Protein AF-0000000069145810 (afdb_homodimer)

Sequence (288 aa):
MESNQKAGDDLAGTQKEVALRALIQRTGYQLLQENGQRRFGGPPPGWEGPPPERGSEIFVGKLPRDLFEDELVPLCEKFGKVYEVRMMMDFNGNNRGYAFVTFHTKQEAKTAMKQLNNYEIRFVVVMTSPPRPMHLTFTHLTLHMESNQKAGDDLAGTQKEVALRALIQRTGYQLLQENGQRRFGGPPPGWEGPPPERGSEIFVGKLPRDLFEDELVPLCEKFGKVYEVRMMMDFNGNNRGYAFVTFHTKQEAKTAMKQLNNYEIRFVVVMTSPPRPMHLTFTHLTLH

Secondary structure (DSSP, 8-state):
--HHHHHHHHHHHHHHHHHHHHHHHHH---EEEE--EEEEESS-TT--SPPPPTT-EEEEES--TT--HHHHHHHHHTTS-EEEEEEEE-TTS-EEEEEEEEESSHHHHHHHHHHHTT-EETTEE-EEEPPPGGG-SEE-----/--HHHHHHHHHHHHHHHHHHHHHHHHH---EEEE--EEEEESS-TT--SPPPPTT-EEEEES--TT--HHHHHHHHHTTS-EEEEEEEE-TTS-EEEEEEEEESSHHHHHHHHHHHTT-EETTEE-EEEPPPGGG-S-B-----

InterPro domains:
  IPR000504 RNA recognition motif domain [PF00076] (58-121)
  IPR000504 RNA recognition motif domain [PS50102] (56-131)
  IPR000504 RNA recognition motif domain [SM00360] (57-127)
  IPR012677 Nucleotide-binding alpha-beta plait domain superfamily [G3DSA:3.30.70.330] (19-138)
  IPR035979 RNA-binding domain superfamily [SSF54928] (28-122)

Structure (mmCIF, N/CA/C/O backbone):
data_AF-0000000069145810-model_v1
#
loop_
_entity.id
_entity.type
_entity.pdbx_description
1 polymer 'RRM domain-containing protein'
#
loop_
_atom_site.group_PDB
_atom_site.id
_atom_site.type_symbol
_atom_site.label_atom_id
_atom_site.label_alt_id
_atom_site.label_comp_id
_atom_site.label_asym_id
_atom_site.label_entity_id
_atom_site.label_seq_id
_atom_site.pdbx_PDB_ins_code
_atom_site.Cartn_x
_atom_site.Cartn_y
_atom_site.Cartn_z
_atom_site.occupancy
_atom_site.B_iso_or_equiv
_atom_site.auth_seq_id
_atom_site.auth_comp_id
_atom_site.auth_asym_id
_atom_site.auth_atom_id
_atom_site.pdbx_PDB_model_num
ATOM 1 N N . MET A 1 1 ? 28.188 6.414 -26.5 1 32.31 1 MET A N 1
ATOM 2 C CA . MET A 1 1 ? 27.797 5.008 -26.531 1 32.31 1 MET A CA 1
ATOM 3 C C . MET A 1 1 ? 26.75 4.719 -25.453 1 32.31 1 MET A C 1
ATOM 5 O O . MET A 1 1 ? 26.5 3.561 -25.125 1 32.31 1 MET A O 1
ATOM 9 N N . GLU A 1 2 ? 26.375 5.738 -24.625 1 42.56 2 GLU A N 1
ATOM 10 C CA . GLU A 1 2 ? 25.469 5.668 -23.469 1 42.56 2 GLU A CA 1
ATOM 11 C C . GLU A 1 2 ? 24.031 5.523 -23.922 1 42.56 2 GLU A C 1
ATOM 13 O O . GLU A 1 2 ? 23.109 5.445 -23.094 1 42.56 2 GLU A O 1
ATOM 18 N N . SER A 1 3 ? 23.719 5.75 -25.125 1 45.66 3 SER A N 1
ATOM 19 C CA . SER A 1 3 ? 22.344 5.863 -25.625 1 45.66 3 SER A CA 1
ATOM 20 C C . SER A 1 3 ? 21.656 4.504 -25.672 1 45.66 3 SER A C 1
ATOM 22 O O . SER A 1 3 ? 20.438 4.422 -25.797 1 45.66 3 SER A O 1
ATOM 24 N N . ASN A 1 4 ? 22.469 3.447 -25.75 1 43.88 4 ASN A N 1
ATOM 25 C CA . ASN A 1 4 ? 21.859 2.156 -26.047 1 43.88 4 ASN A CA 1
ATOM 26 C C . ASN A 1 4 ? 21.172 1.561 -24.828 1 43.88 4 ASN A C 1
ATOM 28 O O . ASN A 1 4 ? 20.453 0.568 -24.938 1 43.88 4 ASN A O 1
ATOM 32 N N . GLN A 1 5 ? 21.609 1.917 -23.656 1 40.91 5 GLN A N 1
ATOM 33 C CA . GLN A 1 5 ? 21.047 1.239 -22.5 1 40.91 5 GLN A CA 1
ATOM 34 C C . GLN A 1 5 ? 19.609 1.693 -22.234 1 40.91 5 GLN A C 1
ATOM 36 O O . GLN A 1 5 ? 18.781 0.908 -21.766 1 40.91 5 GLN A O 1
ATOM 41 N N . LYS A 1 6 ? 19.328 2.859 -22.469 1 49.59 6 LYS A N 1
ATOM 42 C CA . LYS A 1 6 ? 17.984 3.377 -22.219 1 49.59 6 LYS A CA 1
ATOM 43 C C . LYS A 1 6 ? 16.953 2.736 -23.141 1 49.59 6 LYS A C 1
ATOM 45 O O . LYS A 1 6 ? 15.805 2.549 -22.75 1 49.59 6 LYS A O 1
ATOM 50 N N . ALA A 1 7 ? 17.438 2.492 -24.266 1 52.12 7 ALA A N 1
ATOM 51 C CA . ALA A 1 7 ? 16.531 1.957 -25.297 1 52.12 7 ALA A CA 1
ATOM 52 C C . ALA A 1 7 ? 16.125 0.529 -24.953 1 52.12 7 ALA A C 1
ATOM 54 O O . ALA A 1 7 ? 14.969 0.145 -25.188 1 52.12 7 ALA A O 1
ATOM 55 N N . GLY A 1 8 ? 16.969 -0.332 -24.391 1 43.72 8 GLY A N 1
ATOM 56 C CA . GLY A 1 8 ? 16.688 -1.699 -23.984 1 43.72 8 GLY A CA 1
ATOM 57 C C . GLY A 1 8 ? 15.703 -1.786 -22.828 1 43.72 8 GLY A C 1
ATOM 58 O O . GLY A 1 8 ? 14.82 -2.643 -22.828 1 43.72 8 GLY A O 1
ATOM 59 N N . ASP A 1 9 ? 15.766 -0.888 -21.891 1 53.62 9 ASP A N 1
ATOM 60 C CA . ASP A 1 9 ? 14.891 -0.86 -20.719 1 53.62 9 ASP A CA 1
ATOM 61 C C . ASP A 1 9 ? 13.469 -0.469 -21.109 1 53.62 9 ASP A C 1
ATOM 63 O O . ASP A 1 9 ? 12.5 -1.041 -20.609 1 53.62 9 ASP A O 1
ATOM 67 N N . ASP A 1 10 ? 13.367 0.38 -22.094 1 59.38 10 ASP A N 1
ATOM 68 C CA . ASP A 1 10 ? 12.055 0.796 -22.594 1 59.38 10 ASP A CA 1
ATOM 69 C C . ASP A 1 10 ? 11.352 -0.353 -23.312 1 59.38 10 ASP A C 1
ATOM 71 O O . ASP A 1 10 ? 10.141 -0.548 -23.141 1 59.38 10 ASP A O 1
ATOM 75 N N . LEU A 1 11 ? 12.141 -1.156 -23.984 1 54.81 11 LEU A N 1
ATOM 76 C CA . LEU A 1 11 ? 11.555 -2.285 -24.703 1 54.81 11 LEU A CA 1
ATOM 77 C C . LEU A 1 11 ? 11.102 -3.369 -23.734 1 54.81 11 LEU A C 1
ATOM 79 O O . LEU A 1 11 ? 10.031 -3.959 -23.922 1 54.81 11 LEU A O 1
ATOM 83 N N . ALA A 1 12 ? 11.938 -3.664 -22.828 1 61.12 12 ALA A N 1
ATOM 84 C CA . ALA A 1 12 ? 11.586 -4.668 -21.828 1 61.12 12 ALA A CA 1
ATOM 85 C C . ALA A 1 12 ? 10.352 -4.25 -21.047 1 61.12 12 ALA A C 1
ATOM 87 O O . ALA A 1 12 ? 9.477 -5.074 -20.781 1 61.12 12 ALA A O 1
ATOM 88 N N . GLY A 1 13 ? 10.312 -2.969 -20.812 1 63.56 13 GLY A N 1
ATOM 89 C CA . GLY A 1 13 ? 9.125 -2.441 -20.156 1 63.56 13 GLY A CA 1
ATOM 90 C C . GLY A 1 13 ? 7.863 -2.637 -20.969 1 63.56 13 GLY A C 1
ATOM 91 O O . GLY A 1 13 ? 6.836 -3.062 -20.438 1 63.56 13 GLY A O 1
ATOM 92 N N . THR A 1 14 ? 8.094 -2.484 -22.172 1 73.94 14 THR A N 1
ATOM 93 C CA . THR A 1 14 ? 6.965 -2.629 -23.078 1 73.94 14 THR A CA 1
ATOM 94 C C . THR A 1 14 ? 6.543 -4.09 -23.188 1 73.94 14 THR A C 1
ATOM 96 O O . THR A 1 14 ? 5.348 -4.398 -23.172 1 73.94 14 THR A O 1
ATOM 99 N N . GLN A 1 15 ? 7.52 -5.02 -23.219 1 80.94 15 GLN A N 1
ATOM 100 C CA . GLN A 1 15 ? 7.18 -6.434 -23.344 1 80.94 15 GLN A CA 1
ATOM 101 C C . GLN A 1 15 ? 6.492 -6.945 -22.078 1 80.94 15 GLN A C 1
ATOM 103 O O . GLN A 1 15 ? 5.539 -7.723 -22.156 1 80.94 15 GLN A O 1
ATOM 108 N N . LYS A 1 16 ? 7.016 -6.488 -21.031 1 82.06 16 LYS A N 1
ATOM 109 C CA . LYS A 1 16 ? 6.406 -6.883 -19.766 1 82.06 16 LYS A CA 1
ATOM 110 C C . LYS A 1 16 ? 4.977 -6.359 -19.656 1 82.06 16 LYS A C 1
ATOM 112 O O . LYS A 1 16 ? 4.082 -7.074 -19.203 1 82.06 16 LYS A O 1
ATOM 117 N N . GLU A 1 17 ? 4.797 -5.238 -20.125 1 86.38 17 GLU A N 1
ATOM 118 C CA . GLU A 1 17 ? 3.457 -4.656 -20.109 1 86.38 17 GLU A CA 1
ATOM 119 C C . GLU A 1 17 ? 2.506 -5.434 -21.016 1 86.38 17 GLU A C 1
ATOM 121 O O . GLU A 1 17 ? 1.351 -5.672 -20.656 1 86.38 17 GLU A O 1
ATOM 126 N N . VAL A 1 18 ? 2.994 -5.812 -22.125 1 89.56 18 VAL A N 1
ATOM 127 C CA . VAL A 1 18 ? 2.191 -6.586 -23.062 1 89.56 18 VAL A CA 1
ATOM 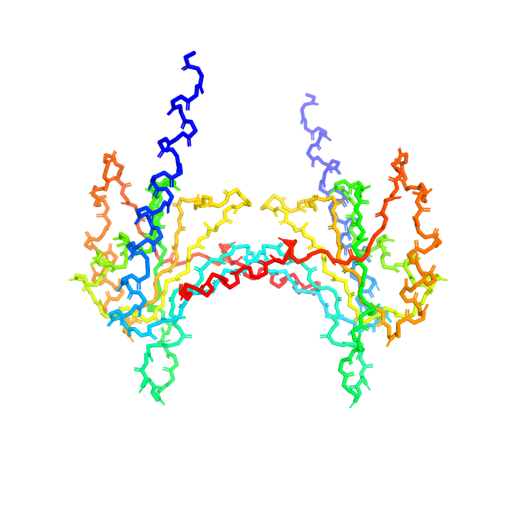128 C C . VAL A 1 18 ? 1.808 -7.926 -22.438 1 89.56 18 VAL A C 1
ATOM 130 O O . VAL A 1 18 ? 0.649 -8.344 -22.516 1 89.56 18 VAL A O 1
ATOM 133 N N . ALA A 1 19 ? 2.768 -8.516 -21.812 1 93.12 19 ALA A N 1
ATOM 134 C CA . ALA A 1 19 ? 2.52 -9.82 -21.203 1 93.12 19 ALA A CA 1
ATOM 135 C C . ALA A 1 19 ? 1.508 -9.703 -20.062 1 93.12 19 ALA A C 1
ATOM 137 O O . ALA A 1 19 ? 0.643 -10.57 -19.906 1 93.12 19 ALA A O 1
ATOM 138 N N . LEU A 1 20 ? 1.588 -8.719 -19.344 1 92.31 20 LEU A N 1
ATOM 139 C CA . LEU A 1 20 ? 0.654 -8.492 -18.25 1 92.31 20 LEU A CA 1
ATOM 140 C C . LEU A 1 20 ? -0.748 -8.203 -18.781 1 92.31 20 LEU A C 1
ATOM 142 O O . LEU A 1 20 ? -1.733 -8.711 -18.234 1 92.31 20 LEU A O 1
ATOM 146 N N . ARG A 1 21 ? -0.816 -7.469 -19.766 1 92.25 21 ARG A N 1
ATOM 147 C CA . ARG A 1 21 ? -2.107 -7.172 -20.375 1 92.25 21 ARG A CA 1
ATOM 148 C C . ARG A 1 21 ? -2.764 -8.438 -20.922 1 92.25 21 ARG A C 1
ATOM 150 O O . ARG A 1 21 ? -3.975 -8.625 -20.781 1 92.25 21 ARG A O 1
ATOM 157 N N . ALA A 1 22 ? -1.938 -9.219 -21.547 1 95.12 22 ALA A N 1
ATOM 158 C CA . ALA A 1 22 ? -2.445 -10.492 -22.047 1 95.12 22 ALA A CA 1
ATOM 159 C C . ALA A 1 22 ? -2.98 -11.367 -20.922 1 95.12 22 ALA A C 1
ATOM 161 O O . ALA A 1 22 ? -4.012 -12.023 -21.062 1 95.12 22 ALA A O 1
ATOM 162 N N . LEU A 1 23 ? -2.309 -11.352 -19.844 1 95.62 23 LEU A N 1
ATOM 163 C CA . LEU A 1 23 ? -2.732 -12.109 -18.672 1 95.62 23 LEU A CA 1
ATOM 164 C C . LEU A 1 23 ? -4.074 -11.602 -18.156 1 95.62 23 LEU A C 1
ATOM 166 O O . LEU A 1 23 ? -4.98 -12.398 -17.891 1 95.62 23 LEU A O 1
ATOM 170 N N . ILE A 1 24 ? -4.25 -10.344 -18.062 1 95.44 24 ILE A N 1
ATOM 171 C CA . ILE A 1 24 ? -5.477 -9.711 -17.594 1 95.44 24 ILE A CA 1
ATOM 172 C C . ILE A 1 24 ? -6.629 -10.062 -18.531 1 95.44 24 ILE A C 1
ATOM 174 O O . ILE A 1 24 ? -7.719 -10.43 -18.078 1 95.44 24 ILE A O 1
ATOM 178 N N . GLN A 1 25 ? -6.344 -9.984 -19.75 1 94.81 25 GLN A N 1
ATOM 179 C CA . GLN A 1 25 ? -7.367 -10.258 -20.75 1 94.81 25 GLN A CA 1
ATOM 180 C C . GLN A 1 25 ? -7.816 -11.719 -20.688 1 94.81 25 GLN A C 1
ATOM 182 O O . GLN A 1 25 ? -9.016 -12 -20.703 1 94.81 25 GLN A O 1
ATOM 187 N N . ARG A 1 26 ? -6.906 -12.531 -20.562 1 96.69 26 ARG A N 1
ATOM 188 C CA . ARG A 1 26 ? -7.219 -13.953 -20.594 1 96.69 26 ARG A CA 1
ATOM 189 C C . ARG A 1 26 ? -8 -14.375 -19.359 1 96.69 26 ARG A C 1
ATOM 191 O O . ARG A 1 26 ? -8.867 -15.25 -19.438 1 96.69 26 ARG A O 1
ATOM 198 N N . THR A 1 27 ? -7.715 -13.797 -18.281 1 96.5 27 THR A N 1
ATOM 199 C CA . THR A 1 27 ? -8.281 -14.273 -17.031 1 96.5 27 THR A CA 1
ATOM 200 C C . THR A 1 27 ? -9.516 -13.469 -16.656 1 96.5 27 THR A C 1
ATOM 202 O O . THR A 1 27 ? -10.375 -13.953 -15.906 1 96.5 27 THR A O 1
ATOM 205 N N . GLY A 1 28 ? -9.547 -12.18 -17.078 1 95.56 28 GLY A N 1
ATOM 206 C CA . GLY A 1 28 ? -10.594 -11.273 -16.641 1 95.56 28 GLY A CA 1
ATOM 207 C C . GLY A 1 28 ? -10.328 -10.672 -15.273 1 95.56 28 GLY A C 1
ATOM 208 O O . GLY A 1 28 ? -11.172 -9.945 -14.734 1 95.56 28 GLY A O 1
ATOM 209 N N . TYR A 1 29 ? -9.211 -11.047 -14.719 1 95.5 29 TYR A N 1
ATOM 210 C CA . TYR A 1 29 ? -8.828 -10.484 -13.43 1 95.5 29 TYR A CA 1
ATOM 211 C C . TYR A 1 29 ? -8.414 -9.023 -13.578 1 95.5 29 TYR A C 1
ATOM 213 O O . TYR A 1 29 ? -8.07 -8.578 -14.672 1 95.5 29 TYR A O 1
ATOM 221 N N . GLN A 1 30 ? -8.461 -8.359 -12.422 1 92.19 30 GLN A N 1
ATOM 222 C CA . GLN A 1 30 ? -7.961 -6.992 -12.367 1 92.19 30 GLN A CA 1
ATOM 223 C C . GLN A 1 30 ? -6.602 -6.926 -11.68 1 92.19 30 GLN A C 1
ATOM 225 O O . GLN A 1 30 ? -6.254 -7.809 -10.898 1 92.19 30 GLN A O 1
ATOM 230 N N . LEU A 1 31 ? -5.863 -5.938 -12.109 1 92.19 31 LEU A N 1
ATOM 231 C CA . LEU A 1 31 ? -4.574 -5.637 -11.5 1 92.19 31 LEU A CA 1
ATOM 232 C C . LEU A 1 31 ? -4.586 -4.262 -10.852 1 92.19 31 LEU A C 1
ATOM 234 O O . LEU A 1 31 ? -4.84 -3.254 -11.516 1 92.19 31 LEU A O 1
ATOM 238 N N 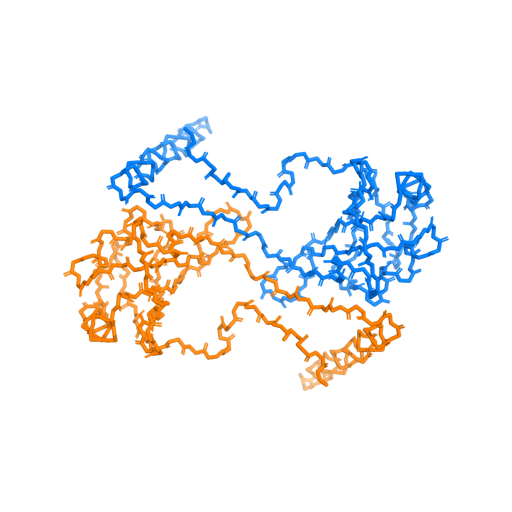. LEU A 1 32 ? -4.367 -4.309 -9.508 1 87.44 32 LEU A N 1
ATOM 239 C CA . LEU A 1 32 ? -4.383 -3.061 -8.75 1 87.44 32 LEU A CA 1
ATOM 240 C C . LEU A 1 32 ? -3.113 -2.912 -7.922 1 87.44 32 LEU A C 1
ATOM 242 O O . LEU A 1 32 ? -2.752 -3.816 -7.164 1 87.44 32 LEU A O 1
ATOM 246 N N . GLN A 1 33 ? -2.404 -1.8 -8.078 1 86.75 33 GLN A N 1
ATOM 247 C CA . GLN A 1 33 ? -1.21 -1.535 -7.281 1 86.75 33 GLN A CA 1
ATOM 248 C C . GLN A 1 33 ? -1.49 -0.501 -6.195 1 86.75 33 GLN A C 1
ATOM 250 O O . GLN A 1 33 ? -2.051 0.561 -6.473 1 86.75 33 GLN A O 1
ATOM 255 N N . GLU A 1 34 ? -1.191 -0.897 -4.988 1 81.56 34 GLU A N 1
ATOM 256 C CA . GLU A 1 34 ? -1.282 0.018 -3.852 1 81.56 34 GLU A CA 1
ATOM 257 C C . GLU A 1 34 ? 0.103 0.399 -3.338 1 81.56 34 GLU A C 1
ATOM 259 O O . GLU A 1 34 ? 0.956 -0.468 -3.135 1 81.56 34 GLU A O 1
ATOM 264 N N . ASN A 1 35 ? 0.265 1.711 -3.217 1 80.69 35 ASN A N 1
ATOM 265 C CA . ASN A 1 35 ? 1.511 2.186 -2.623 1 80.69 35 ASN A CA 1
ATOM 266 C C . ASN A 1 35 ? 1.48 2.092 -1.102 1 80.69 35 ASN A C 1
ATOM 268 O O . ASN A 1 35 ? 0.414 2.189 -0.49 1 80.69 35 ASN A O 1
ATOM 272 N N . GLY A 1 36 ? 2.664 1.759 -0.567 1 81.69 36 GLY A N 1
ATOM 273 C CA . GLY A 1 36 ? 2.727 1.771 0.886 1 81.69 36 GLY A CA 1
ATOM 274 C C . GLY A 1 36 ? 2.389 3.123 1.485 1 81.69 36 GLY A C 1
ATOM 275 O O . GLY A 1 36 ? 2.928 4.148 1.064 1 81.69 36 GLY A O 1
ATOM 276 N N . GLN A 1 37 ? 1.464 3.154 2.289 1 88.62 37 GLN A N 1
ATOM 277 C CA . GLN A 1 37 ? 1.036 4.375 2.963 1 88.62 37 GLN A CA 1
ATOM 278 C C . GLN A 1 37 ? 0.386 4.062 4.309 1 88.62 37 GLN A C 1
ATOM 280 O O . GLN A 1 37 ? -0.036 2.932 4.551 1 88.62 37 GLN A O 1
ATOM 285 N N . ARG A 1 38 ? 0.478 5.062 5.121 1 91.19 38 ARG A N 1
ATOM 286 C CA . ARG A 1 38 ? -0.25 5.031 6.387 1 91.19 38 ARG A CA 1
ATOM 287 C C . ARG A 1 38 ? -1.305 6.133 6.441 1 91.19 38 ARG A C 1
ATOM 289 O O . ARG A 1 38 ? -0.987 7.312 6.273 1 91.19 38 ARG A O 1
ATOM 296 N N . ARG A 1 39 ? -2.521 5.621 6.684 1 92.06 39 ARG A N 1
ATOM 297 C CA . ARG A 1 39 ? -3.658 6.535 6.66 1 92.06 39 ARG A CA 1
ATOM 298 C C . ARG A 1 39 ? -4.121 6.867 8.078 1 92.06 39 ARG A C 1
ATOM 300 O O . ARG A 1 39 ? -4.438 5.965 8.859 1 92.06 39 ARG A O 1
ATOM 307 N N . PHE A 1 40 ? -4.078 8.125 8.336 1 94.69 40 PHE A N 1
ATOM 308 C CA . PHE A 1 40 ? -4.676 8.664 9.547 1 94.69 40 PHE A CA 1
ATOM 309 C C . PHE A 1 40 ? -6.02 9.312 9.242 1 94.69 40 PHE A C 1
ATOM 311 O O . PHE A 1 40 ? -6.09 10.289 8.492 1 94.69 40 PHE A O 1
ATOM 318 N N . GLY A 1 41 ? -7.008 8.633 9.828 1 94.38 41 GLY A N 1
ATOM 319 C CA . GLY A 1 41 ? -8.328 9.195 9.594 1 94.38 41 GLY A CA 1
ATOM 320 C C . GLY A 1 41 ? -8.922 8.797 8.258 1 94.38 41 GLY A C 1
ATOM 321 O O . GLY A 1 41 ? -8.688 7.688 7.77 1 94.38 41 GLY A O 1
ATOM 322 N N . GLY A 1 42 ? -9.961 9.734 7.688 1 93.38 42 GLY A N 1
ATOM 323 C CA . GLY A 1 42 ? -10.664 9.477 6.438 1 93.38 42 GLY A CA 1
ATOM 324 C C . GLY A 1 42 ? -11.82 8.508 6.59 1 93.38 42 GLY A C 1
ATOM 325 O O . GLY A 1 42 ? -11.812 7.434 5.988 1 93.38 42 GLY A O 1
ATOM 326 N N . PRO A 1 43 ? -12.961 8.938 7.352 1 94.38 43 PRO A N 1
ATOM 327 C CA . PRO A 1 43 ? -13.43 10.25 7.82 1 94.38 43 PRO A CA 1
ATOM 328 C C . PRO A 1 43 ? -13.258 10.43 9.328 1 94.38 43 PRO A C 1
ATOM 330 O O . PRO A 1 43 ? -12.922 9.477 10.031 1 94.38 43 PRO A O 1
ATOM 333 N N . PRO A 1 44 ? -13.383 11.789 9.812 1 94.75 44 PRO A N 1
ATOM 334 C CA . PRO A 1 44 ? -13.422 11.969 11.266 1 94.75 44 PRO A CA 1
ATOM 335 C C . PRO A 1 44 ? -14.633 11.289 11.906 1 94.75 44 PRO A C 1
ATOM 337 O O . PRO A 1 44 ? -15.617 10.992 11.227 1 94.75 44 PRO A O 1
ATOM 340 N N . PRO A 1 45 ? -14.453 10.992 13.172 1 94 45 PRO A N 1
ATOM 341 C CA . PRO A 1 45 ? -15.594 10.391 13.852 1 94 45 PRO A CA 1
ATOM 342 C C . PRO A 1 45 ? -16.859 11.234 13.734 1 94 45 PRO A C 1
ATOM 344 O O . PRO A 1 45 ? -16.812 12.461 13.875 1 94 45 PRO A O 1
ATOM 347 N N . GLY A 1 46 ? -18.031 10.562 13.383 1 93.5 46 GLY A N 1
ATOM 348 C CA . GLY A 1 46 ? -19.312 11.242 13.352 1 93.5 46 GLY A CA 1
ATOM 349 C C . GLY A 1 46 ? -19.578 11.945 12.031 1 93.5 46 GLY A C 1
ATOM 350 O O . GLY A 1 46 ? -20.594 12.617 11.883 1 93.5 46 GLY A O 1
ATOM 351 N N . TRP A 1 47 ? -18.703 11.773 11.117 1 96.25 47 TRP A N 1
ATOM 352 C CA . TRP A 1 47 ? -18.891 12.398 9.812 1 96.25 47 TRP A CA 1
ATOM 353 C C . TRP A 1 47 ? -20.031 11.75 9.055 1 96.25 47 TRP A C 1
ATOM 355 O O . TRP A 1 47 ? -20.062 10.531 8.875 1 96.25 47 TRP A O 1
ATOM 365 N N . GLU A 1 48 ? -21.062 12.438 8.578 1 94.19 48 GLU A N 1
ATOM 366 C CA . GLU A 1 48 ? -22.234 11.914 7.875 1 94.19 48 GLU A CA 1
ATOM 367 C C . GLU A 1 48 ? -22.312 12.469 6.457 1 94.19 48 GLU A C 1
ATOM 369 O O . GLU A 1 48 ? -23.156 12.031 5.66 1 94.19 48 GLU A O 1
ATOM 374 N N . GLY A 1 49 ? -21.5 13.188 5.988 1 93.5 49 GLY A N 1
ATOM 375 C CA . GLY A 1 49 ? -21.547 13.805 4.672 1 93.5 49 GLY A CA 1
ATOM 376 C C . GLY A 1 49 ? -20.609 13.164 3.678 1 93.5 49 GLY A C 1
ATOM 377 O O . GLY A 1 49 ? -19.938 12.172 3.994 1 93.5 49 GLY A O 1
ATOM 378 N N . PRO A 1 50 ? -20.688 13.641 2.496 1 96.44 50 PRO A N 1
ATOM 379 C CA . PRO A 1 50 ? -19.75 13.148 1.489 1 96.44 50 PRO A CA 1
ATOM 380 C C . PRO A 1 50 ? -18.297 13.516 1.805 1 96.44 50 PRO A C 1
ATOM 382 O O . PRO A 1 50 ? -18.047 14.391 2.637 1 96.44 50 PRO A O 1
ATOM 385 N N . PRO A 1 51 ? -17.375 12.82 1.184 1 96.25 51 PRO A N 1
ATOM 386 C CA . PRO A 1 51 ? -15.992 13.266 1.323 1 96.25 51 PRO A CA 1
ATOM 387 C C . PRO A 1 51 ? -15.781 14.711 0.882 1 96.25 51 PRO A C 1
ATOM 389 O O . PRO A 1 51 ? -16.609 15.258 0.147 1 96.25 51 PRO A O 1
ATOM 392 N N . PRO A 1 52 ? -14.648 15.219 1.341 1 97.31 52 PRO A N 1
ATOM 393 C CA . PRO A 1 52 ? -14.367 16.609 0.96 1 97.31 52 PRO A CA 1
ATOM 394 C C . PRO A 1 52 ? -14.281 16.797 -0.553 1 97.31 52 PRO A C 1
ATOM 396 O O . PRO A 1 52 ? -13.922 15.859 -1.275 1 97.31 52 PRO A O 1
ATOM 399 N N . GLU A 1 53 ? -14.586 17.922 -1.017 1 96.5 53 GLU A N 1
ATOM 400 C CA . GLU A 1 53 ? -14.625 18.25 -2.439 1 96.5 53 GLU A CA 1
ATOM 401 C C . GLU A 1 53 ? -13.227 18.25 -3.045 1 96.5 53 GLU A C 1
ATOM 403 O O . GLU A 1 53 ? -12.227 18.281 -2.318 1 96.5 53 GLU A O 1
ATOM 408 N N . ARG A 1 54 ? -13.219 18.281 -4.355 1 93.88 54 ARG A N 1
ATOM 409 C CA . ARG A 1 54 ? -11.953 18.375 -5.074 1 93.88 54 ARG A CA 1
ATOM 410 C C . ARG A 1 54 ? -11.203 19.656 -4.68 1 93.88 54 ARG A C 1
ATOM 412 O O . ARG A 1 54 ? -11.812 20.719 -4.551 1 93.88 54 ARG A O 1
ATOM 419 N N . GLY A 1 55 ? -9.906 19.516 -4.484 1 95.75 55 GLY A N 1
ATOM 420 C CA . GLY A 1 55 ? -9.102 20.656 -4.094 1 95.75 55 GLY A CA 1
ATOM 421 C C . GLY A 1 55 ? -8.875 20.75 -2.596 1 95.75 55 GLY A C 1
ATOM 422 O O . GLY A 1 55 ? -8.148 21.625 -2.121 1 95.75 55 GLY A O 1
ATOM 423 N N . SER A 1 56 ? -9.438 19.781 -1.86 1 98.25 56 SER A N 1
ATOM 424 C CA . SER A 1 56 ? -9.305 19.828 -0.408 1 98.25 56 SER A CA 1
ATOM 425 C C . SER A 1 56 ? -8.062 19.078 0.057 1 98.25 56 SER A C 1
ATOM 427 O O . SER A 1 56 ? -7.805 18.984 1.258 1 98.25 56 SER A O 1
ATOM 429 N N . GLU A 1 57 ? -7.344 18.547 -0.855 1 97.44 57 GLU A N 1
ATOM 430 C CA . GLU A 1 57 ? -6.129 17.797 -0.542 1 97.44 57 GLU A CA 1
ATOM 431 C C . GLU A 1 57 ? -4.883 18.562 -0.967 1 97.44 57 GLU A C 1
ATOM 433 O O . GLU A 1 57 ? -4.855 19.172 -2.043 1 97.44 57 GLU A O 1
ATOM 438 N N . ILE A 1 58 ? -3.818 18.422 -0.148 1 97.44 58 ILE A N 1
ATOM 439 C CA . ILE A 1 58 ? -2.547 19.047 -0.498 1 97.44 58 ILE A CA 1
ATOM 440 C C . ILE A 1 58 ? -1.419 18.016 -0.381 1 97.44 58 ILE A C 1
ATOM 442 O O . ILE A 1 58 ? -1.538 17.031 0.356 1 97.44 58 ILE A O 1
ATOM 446 N N . PHE A 1 59 ? -0.427 18.266 -1.124 1 95.62 59 PHE A N 1
ATOM 447 C CA . PHE A 1 59 ? 0.841 17.547 -1.019 1 95.62 59 PHE A CA 1
ATOM 448 C C . PHE A 1 59 ? 1.789 18.266 -0.07 1 95.62 59 PHE A C 1
ATOM 450 O O . PHE A 1 59 ? 1.978 19.484 -0.177 1 95.62 59 PHE A O 1
ATOM 457 N N . VAL A 1 60 ? 2.312 17.578 0.844 1 96.75 60 VAL A N 1
ATOM 458 C CA . VAL A 1 60 ? 3.33 18.078 1.757 1 96.75 60 VAL A CA 1
ATOM 459 C C . VAL A 1 60 ? 4.633 17.312 1.562 1 96.75 60 VAL A C 1
ATOM 461 O O . VAL A 1 60 ? 4.703 16.109 1.843 1 96.75 60 VAL A O 1
ATOM 464 N N . GLY A 1 61 ? 5.629 18.031 1.138 1 95.81 61 GLY A N 1
ATOM 465 C CA . GLY A 1 61 ? 6.902 17.391 0.84 1 95.81 61 GLY A CA 1
ATOM 466 C C . GLY A 1 61 ? 8.047 17.953 1.672 1 95.81 61 GLY A C 1
ATOM 467 O O . GLY A 1 61 ? 7.852 18.844 2.492 1 95.81 61 GLY A O 1
ATOM 468 N N . LYS A 1 62 ? 9.195 17.281 1.515 1 95.94 62 LYS A N 1
ATOM 469 C CA . LYS A 1 62 ? 10.414 17.609 2.244 1 95.94 62 LYS A CA 1
ATOM 470 C C . LYS A 1 62 ? 10.211 17.469 3.75 1 95.94 62 LYS A C 1
ATOM 472 O O . LYS A 1 62 ? 10.625 18.328 4.523 1 95.94 62 LYS A O 1
ATOM 477 N N . LEU A 1 63 ? 9.555 16.5 4.082 1 95.75 63 LEU A N 1
ATOM 478 C CA . LEU A 1 63 ? 9.398 16.172 5.496 1 95.75 63 LEU A CA 1
ATOM 479 C C . LEU A 1 63 ? 10.641 15.469 6.031 1 95.75 63 LEU A C 1
ATOM 481 O O . LEU A 1 63 ? 11.234 14.633 5.344 1 95.75 63 LEU A O 1
ATOM 485 N N . PRO A 1 64 ? 10.984 15.844 7.258 1 95.12 64 PRO A N 1
ATOM 486 C CA . PRO A 1 64 ? 11.969 14.961 7.887 1 95.12 64 PRO A CA 1
ATOM 487 C C . PRO A 1 64 ? 11.539 13.492 7.875 1 95.12 64 PRO A C 1
ATOM 489 O O . PRO A 1 64 ? 10.367 13.188 8.133 1 95.12 64 PRO A O 1
ATOM 492 N N . ARG A 1 65 ? 12.477 12.578 7.688 1 92.75 65 ARG A N 1
ATOM 493 C CA . ARG A 1 65 ? 12.148 11.172 7.453 1 92.75 65 ARG A CA 1
ATOM 494 C C . ARG A 1 65 ? 11.633 10.508 8.719 1 92.75 65 ARG A C 1
ATOM 496 O O . ARG A 1 65 ? 11.008 9.445 8.664 1 92.75 65 ARG A O 1
ATOM 503 N N . ASP A 1 66 ? 11.852 11.148 9.883 1 91.06 66 ASP A N 1
ATOM 504 C CA . ASP A 1 66 ? 11.406 10.562 11.148 1 91.06 66 ASP A CA 1
ATOM 505 C C . ASP A 1 66 ? 10.203 11.312 11.703 1 91.06 66 ASP A C 1
ATOM 507 O O . ASP A 1 66 ? 9.867 11.164 12.883 1 91.06 66 ASP A O 1
ATOM 511 N N . LEU A 1 67 ? 9.641 12.148 10.875 1 94 67 LEU A N 1
ATOM 512 C CA . LEU A 1 67 ? 8.422 12.852 11.25 1 94 67 LEU A CA 1
ATOM 513 C C . LEU A 1 67 ? 7.188 12.016 10.906 1 94 67 LEU A C 1
ATOM 515 O O . LEU A 1 67 ? 7.102 11.445 9.82 1 94 67 LEU A O 1
ATOM 519 N N . PHE A 1 68 ? 6.23 11.953 11.859 1 95.25 68 PHE A N 1
ATOM 520 C CA . PHE A 1 68 ? 5.031 11.156 11.656 1 95.25 68 PHE A CA 1
ATOM 521 C C . PHE A 1 68 ? 3.779 11.961 11.984 1 95.25 68 PHE A C 1
ATOM 523 O O . PHE A 1 68 ? 3.842 13.18 12.133 1 95.25 68 PHE A O 1
ATOM 530 N N . GLU A 1 69 ? 2.66 11.25 12.016 1 96.44 69 GLU A N 1
ATOM 531 C CA . GLU A 1 69 ? 1.365 11.898 12.188 1 96.44 69 GLU A CA 1
ATOM 532 C C . GLU A 1 69 ? 1.3 12.648 13.516 1 96.44 69 GLU A C 1
ATOM 534 O O . GLU A 1 69 ? 0.664 13.703 13.609 1 96.44 69 GLU A O 1
ATOM 539 N N . ASP A 1 70 ? 1.998 12.117 14.5 1 95.38 70 ASP A N 1
ATOM 540 C CA . ASP A 1 70 ? 1.937 12.75 15.82 1 95.38 70 ASP A CA 1
ATOM 541 C C . ASP A 1 70 ? 2.469 14.18 15.766 1 95.38 70 ASP A C 1
ATOM 543 O O . ASP A 1 70 ? 2.082 15.023 16.578 1 95.38 70 ASP A O 1
ATOM 547 N N . GLU A 1 71 ? 3.307 14.469 14.852 1 96.12 71 GLU A N 1
ATOM 548 C CA . GLU A 1 71 ? 3.852 15.812 14.68 1 96.12 71 GLU A CA 1
ATOM 549 C C . GLU A 1 71 ? 3.143 16.562 13.555 1 96.12 71 GLU A C 1
ATOM 551 O O . GLU A 1 71 ? 2.822 17.734 13.688 1 96.12 71 GLU A O 1
ATOM 556 N N . LEU A 1 72 ? 2.807 15.93 12.5 1 97.25 72 LEU A N 1
ATOM 557 C CA . LEU A 1 72 ? 2.252 16.578 11.312 1 97.25 72 LEU A CA 1
ATOM 558 C C . LEU A 1 72 ? 0.802 16.984 11.547 1 97.25 72 LEU A C 1
ATOM 560 O O . LEU A 1 72 ? 0.392 18.078 11.148 1 97.25 72 LEU A O 1
ATOM 564 N N . VAL A 1 73 ? 0.058 16.125 12.188 1 98.12 73 VAL A N 1
ATOM 565 C CA . VAL A 1 73 ? -1.374 16.375 12.32 1 98.12 73 VAL A CA 1
ATOM 566 C C . VAL A 1 73 ? -1.61 17.625 13.164 1 98.12 73 VAL A C 1
ATOM 568 O O . VAL A 1 73 ? -2.32 18.531 12.742 1 98.12 73 VAL A O 1
ATOM 571 N N . PRO A 1 74 ? -0.98 17.719 14.336 1 97.75 74 PRO A N 1
ATOM 572 C CA . PRO A 1 74 ? -1.174 18.953 15.109 1 97.75 74 PRO A CA 1
ATOM 573 C C . PRO A 1 74 ? -0.751 20.203 14.344 1 97.75 74 PRO A C 1
ATOM 575 O O . PRO A 1 74 ? -1.37 21.266 14.492 1 97.75 74 PRO A O 1
ATOM 578 N N . LEU A 1 75 ? 0.25 20.125 13.609 1 97.25 75 LEU A N 1
ATOM 579 C CA . LEU A 1 75 ? 0.691 21.266 12.805 1 97.25 75 LEU A CA 1
ATOM 580 C C . LEU A 1 75 ? -0.373 21.656 11.789 1 97.25 75 LEU A C 1
ATOM 582 O O . LEU A 1 75 ? -0.715 22.828 11.664 1 97.25 75 LEU A O 1
ATOM 586 N N . CYS A 1 76 ? -0.923 20.703 11.07 1 98.25 76 CYS A N 1
ATOM 587 C CA . CYS A 1 76 ? -1.938 20.953 10.055 1 98.25 76 CYS A CA 1
ATOM 588 C C . CYS A 1 76 ? -3.221 21.484 10.68 1 98.25 76 CYS A C 1
ATOM 590 O O . CYS A 1 76 ? -3.91 22.312 10.086 1 98.25 76 CYS A O 1
ATOM 592 N N . GLU A 1 77 ? -3.475 21.016 11.875 1 98.44 77 GLU A N 1
ATOM 593 C CA . GLU A 1 77 ? -4.699 21.406 12.57 1 98.44 77 GLU A CA 1
ATOM 594 C C . GLU A 1 77 ? -4.703 22.891 12.883 1 98.44 77 GLU A C 1
ATOM 596 O O . GLU A 1 77 ? -5.758 23.469 13.141 1 98.44 77 GLU A O 1
ATOM 601 N N . LYS A 1 78 ? -3.553 23.484 12.898 1 98 78 LYS A N 1
ATOM 602 C CA . LYS A 1 78 ? -3.459 24.922 13.133 1 98 78 LYS A CA 1
ATOM 603 C C . LYS A 1 78 ? -4.059 25.703 11.969 1 98 78 LYS A C 1
ATOM 605 O O . LYS A 1 78 ? -4.422 26.875 12.125 1 98 78 LYS A O 1
ATOM 610 N N . PHE A 1 79 ? -4.238 25.047 10.859 1 97.94 79 PHE A N 1
ATOM 611 C CA . PHE A 1 79 ? -4.574 25.812 9.664 1 97.94 79 PHE A CA 1
ATOM 612 C C . PHE A 1 79 ? -5.918 25.359 9.094 1 97.94 79 PHE A C 1
ATOM 614 O O . PHE A 1 79 ? -6.426 25.953 8.141 1 97.94 79 PHE A O 1
ATOM 621 N N . GLY A 1 80 ? -6.48 24.281 9.633 1 98.06 80 GLY A N 1
ATOM 622 C CA . GLY A 1 80 ? -7.773 23.766 9.211 1 98.06 80 GLY A CA 1
ATOM 623 C C . GLY A 1 80 ? -8.117 22.438 9.844 1 98.06 80 GLY A C 1
ATOM 624 O O . GLY A 1 80 ? -7.281 21.812 10.5 1 98.06 80 GLY A O 1
ATOM 625 N N . LYS A 1 81 ? -9.383 22.047 9.656 1 98.19 81 LYS A N 1
ATOM 626 C CA . LYS A 1 81 ? -9.82 20.75 10.141 1 98.19 81 LYS A CA 1
ATOM 627 C C . LYS A 1 81 ? -9.344 19.625 9.219 1 98.19 81 LYS A C 1
ATOM 629 O O . LYS A 1 81 ? -9.648 19.625 8.023 1 98.19 81 LYS A O 1
ATOM 634 N N . VAL A 1 82 ? -8.695 18.688 9.805 1 98.69 82 VAL A N 1
ATOM 635 C CA . VAL A 1 82 ? -8.094 17.609 9.031 1 98.69 82 VAL A CA 1
ATOM 636 C C . VAL A 1 82 ? -9.109 16.484 8.828 1 98.69 82 VAL A C 1
ATOM 638 O O . VAL A 1 82 ? -9.719 16.016 9.789 1 98.69 82 VAL A O 1
ATOM 641 N N . TYR A 1 83 ? -9.297 16.109 7.625 1 98.44 83 TYR A N 1
ATOM 642 C CA . TYR A 1 83 ? -10.148 14.984 7.27 1 98.44 83 TYR A CA 1
ATOM 643 C C . TYR A 1 83 ? -9.352 13.688 7.246 1 98.44 83 TYR A C 1
ATOM 645 O O . TYR A 1 83 ? -9.812 12.664 7.754 1 98.44 83 TYR A O 1
ATOM 653 N N . GLU A 1 84 ? -8.141 13.742 6.719 1 97.81 84 GLU A N 1
ATOM 654 C CA . GLU A 1 84 ? -7.293 12.57 6.527 1 97.81 84 GLU A CA 1
ATOM 655 C C . GLU A 1 84 ? -5.84 12.977 6.285 1 97.81 84 GLU A C 1
ATOM 657 O O . GLU A 1 84 ? -5.57 14.008 5.668 1 97.81 84 GLU A O 1
ATOM 662 N N . VAL A 1 85 ? -4.926 12.156 6.727 1 97.12 85 VAL A N 1
ATOM 663 C CA . VAL A 1 85 ? -3.518 12.266 6.367 1 97.12 85 VAL A CA 1
ATOM 664 C C . VAL A 1 85 ? -3.023 10.922 5.824 1 97.12 85 VAL A C 1
ATOM 666 O O . VAL A 1 85 ? -3.189 9.883 6.469 1 97.12 85 VAL A O 1
ATOM 669 N N . ARG A 1 86 ? -2.461 10.961 4.676 1 94.5 86 ARG A N 1
ATOM 670 C CA . ARG A 1 86 ? -1.798 9.789 4.113 1 94.5 86 ARG A CA 1
ATOM 671 C C . ARG A 1 86 ? -0.29 10 4.027 1 94.5 86 ARG A C 1
ATOM 673 O O . ARG A 1 86 ? 0.188 10.758 3.18 1 94.5 86 ARG A O 1
ATOM 680 N N . MET A 1 87 ? 0.378 9.328 4.922 1 94.31 87 MET A N 1
ATOM 681 C CA . MET A 1 87 ? 1.837 9.367 4.953 1 94.31 87 MET A CA 1
ATOM 682 C C . MET A 1 87 ? 2.428 8.234 4.113 1 94.31 87 MET A C 1
ATOM 684 O O . MET A 1 87 ? 2.061 7.074 4.285 1 94.31 87 MET A O 1
ATOM 688 N N . MET A 1 88 ? 3.35 8.594 3.234 1 91.69 88 MET A N 1
ATOM 689 C CA . MET A 1 88 ? 3.982 7.562 2.416 1 91.69 88 MET A CA 1
ATOM 690 C C . MET A 1 88 ? 5.137 6.906 3.168 1 91.69 88 MET A C 1
ATOM 692 O O . MET A 1 88 ? 6.039 7.59 3.652 1 91.69 88 MET A O 1
ATOM 696 N N . MET A 1 89 ? 4.965 5.645 3.297 1 89.75 89 MET A N 1
ATOM 697 C CA . MET A 1 89 ? 5.902 4.895 4.129 1 89.75 89 MET A CA 1
ATOM 698 C C . MET A 1 89 ? 6.801 4.012 3.271 1 89.75 89 MET A C 1
ATOM 700 O O . MET A 1 89 ? 6.363 3.477 2.252 1 89.75 89 MET A O 1
ATOM 704 N N . ASP A 1 90 ? 8.094 3.98 3.793 1 82.75 90 ASP A N 1
ATOM 705 C CA . ASP A 1 90 ? 8.93 2.934 3.223 1 82.75 90 ASP A CA 1
ATOM 706 C C . ASP A 1 90 ? 8.781 1.627 3.998 1 82.75 90 ASP A C 1
ATOM 708 O O . ASP A 1 90 ? 7.93 1.516 4.879 1 82.75 90 ASP A O 1
ATOM 712 N N . PHE A 1 91 ? 9.539 0.631 3.662 1 78 91 PHE A N 1
ATOM 713 C CA . PHE A 1 91 ? 9.352 -0.707 4.207 1 78 91 PHE A CA 1
ATOM 714 C C . PHE A 1 91 ? 10.094 -0.862 5.531 1 78 91 PHE A C 1
ATOM 716 O O . PHE A 1 91 ? 9.922 -1.864 6.23 1 78 91 PHE A O 1
ATOM 723 N N . ASN A 1 92 ? 10.883 0.128 5.867 1 76.56 92 ASN A N 1
ATOM 724 C CA . ASN A 1 92 ? 11.625 0.098 7.125 1 76.56 92 ASN A CA 1
ATOM 725 C C . ASN A 1 92 ? 10.875 0.833 8.234 1 76.56 92 ASN A C 1
ATOM 727 O O . ASN A 1 92 ? 11.367 0.924 9.359 1 76.56 92 ASN A O 1
ATOM 731 N N . GLY A 1 93 ? 9.766 1.383 7.883 1 79.56 93 GLY A N 1
ATOM 732 C CA . GLY A 1 93 ? 8.984 2.088 8.883 1 79.56 93 GLY A CA 1
ATOM 733 C C . GLY A 1 93 ? 9.25 3.58 8.914 1 79.56 93 GLY A C 1
ATOM 734 O O . GLY A 1 93 ? 8.766 4.289 9.789 1 79.56 93 GLY A O 1
ATOM 735 N N . ASN A 1 94 ? 10.055 4.039 8.039 1 87.81 94 ASN A N 1
ATOM 736 C CA . ASN A 1 94 ? 10.242 5.477 7.867 1 87.81 94 ASN A CA 1
ATOM 737 C C . ASN A 1 94 ? 9.273 6.043 6.828 1 87.81 94 ASN A C 1
ATOM 739 O O . ASN A 1 94 ? 8.766 5.309 5.98 1 87.81 94 ASN A O 1
ATOM 743 N N . ASN A 1 95 ? 9.055 7.324 7.055 1 89.75 95 ASN A N 1
ATOM 744 C CA . ASN A 1 95 ? 8.289 7.957 5.984 1 89.75 95 ASN A CA 1
ATOM 745 C C . ASN A 1 95 ? 9.172 8.266 4.777 1 89.75 95 ASN A C 1
ATOM 747 O O . ASN A 1 95 ? 10.398 8.273 4.883 1 89.75 95 ASN A O 1
ATOM 751 N N . ARG A 1 96 ? 8.594 8.531 3.611 1 91.88 96 ARG A N 1
ATOM 752 C CA . ARG A 1 96 ? 9.32 8.758 2.365 1 91.88 96 ARG A CA 1
ATOM 753 C C . ARG A 1 96 ? 9.516 10.25 2.111 1 91.88 96 ARG A C 1
ATOM 755 O O . ARG A 1 96 ? 9.836 10.656 0.994 1 91.88 96 ARG A O 1
ATOM 762 N N . GLY A 1 97 ? 9.219 11.133 3.119 1 93.94 97 GLY A N 1
ATOM 763 C CA . GLY A 1 97 ? 9.508 12.547 3.012 1 93.94 97 GLY A CA 1
ATOM 764 C C . GLY A 1 97 ? 8.344 13.367 2.49 1 93.94 97 GLY A C 1
ATOM 765 O O . GLY A 1 97 ? 8.484 14.555 2.209 1 93.94 97 GLY A O 1
ATOM 766 N N . TYR A 1 98 ? 7.203 12.672 2.348 1 94.75 98 TYR A N 1
ATOM 767 C CA . TYR A 1 98 ? 6.051 13.438 1.895 1 94.75 98 TYR A CA 1
ATOM 768 C C . TYR A 1 98 ? 4.75 12.781 2.344 1 94.75 98 TYR A C 1
ATOM 770 O O . TYR A 1 98 ? 4.75 11.641 2.812 1 94.75 98 TYR A O 1
ATOM 778 N N . ALA A 1 99 ? 3.664 13.57 2.277 1 95.56 99 ALA A N 1
ATOM 779 C CA . ALA A 1 99 ? 2.322 13.156 2.684 1 95.56 99 ALA A CA 1
ATOM 780 C C . ALA A 1 99 ? 1.255 13.906 1.888 1 95.56 99 ALA A C 1
ATOM 782 O O . ALA A 1 99 ? 1.555 14.891 1.206 1 95.56 99 ALA A O 1
ATOM 783 N N . PHE A 1 100 ? 0.117 13.359 1.937 1 95.62 100 PHE A N 1
ATOM 784 C CA . PHE A 1 100 ? -1.088 14.023 1.458 1 95.62 100 PHE A CA 1
ATOM 785 C C . PHE A 1 100 ? -2.037 14.32 2.613 1 95.62 100 PHE A C 1
ATOM 787 O O . PHE A 1 100 ? -2.342 13.438 3.416 1 95.62 100 PHE A O 1
ATOM 794 N N . VAL A 1 101 ? -2.475 15.547 2.652 1 97.56 101 VAL A N 1
ATOM 795 C CA . VAL A 1 101 ? -3.379 15.961 3.719 1 97.56 101 VAL A CA 1
ATOM 796 C C . VAL A 1 101 ? -4.684 16.469 3.119 1 97.56 101 VAL A C 1
ATOM 798 O O . VAL A 1 101 ? -4.676 17.375 2.271 1 97.56 101 VAL A O 1
ATOM 801 N N . THR A 1 102 ? -5.742 15.867 3.521 1 98.06 102 THR A N 1
ATOM 802 C CA . THR A 1 102 ? -7.07 16.297 3.102 1 98.06 102 THR A CA 1
ATOM 803 C C . THR A 1 102 ? -7.777 17.047 4.227 1 98.06 102 THR A C 1
ATOM 805 O O . THR A 1 102 ? -7.855 16.562 5.355 1 98.06 102 THR A O 1
ATOM 808 N N . PHE A 1 103 ? -8.25 18.234 3.908 1 98.62 103 PHE A N 1
ATOM 809 C CA . PHE A 1 103 ? -8.984 19.062 4.859 1 98.62 103 PHE A CA 1
ATOM 810 C C . PHE A 1 103 ? -10.484 18.969 4.602 1 98.62 103 PHE A C 1
ATOM 812 O O . PHE A 1 103 ? -10.922 18.391 3.607 1 98.62 103 PHE A O 1
ATOM 819 N N . HIS A 1 104 ? -11.258 19.547 5.516 1 98.25 104 HIS A N 1
ATOM 820 C CA . HIS A 1 104 ? -12.711 19.484 5.406 1 98.25 104 HIS A CA 1
ATOM 821 C C . HIS A 1 104 ? -13.195 20.281 4.195 1 98.25 104 HIS A C 1
ATOM 823 O O . HIS A 1 104 ? -14.203 19.922 3.574 1 98.25 104 HIS A O 1
ATOM 829 N N . THR A 1 105 ? -12.438 21.375 3.918 1 98.12 105 THR A N 1
ATOM 830 C CA . THR A 1 105 ? -12.883 22.219 2.82 1 98.12 105 THR A CA 1
ATOM 831 C C . THR A 1 105 ? -11.703 22.656 1.955 1 98.12 105 THR A C 1
ATOM 833 O O . THR A 1 105 ? -10.555 22.625 2.402 1 98.12 105 THR A O 1
ATOM 836 N N . LYS A 1 106 ? -12.062 23.062 0.744 1 98.06 106 LYS A N 1
ATOM 837 C CA . LYS A 1 106 ? -11.07 23.594 -0.191 1 98.06 106 LYS A CA 1
ATOM 838 C C . LYS A 1 106 ? -10.406 24.859 0.363 1 98.06 106 LYS A C 1
ATOM 840 O O . LYS A 1 106 ? -9.219 25.078 0.153 1 98.06 106 LYS A O 1
ATOM 845 N N . GLN A 1 107 ? -11.141 25.641 1.076 1 98.62 107 GLN A N 1
ATOM 846 C CA . GLN A 1 107 ? -10.617 26.875 1.656 1 98.62 107 GLN A CA 1
ATOM 847 C C . GLN A 1 107 ? -9.578 26.578 2.736 1 98.62 107 GLN A C 1
ATOM 849 O O . GLN A 1 107 ? -8.539 27.234 2.805 1 98.62 107 GLN A O 1
ATOM 854 N N . GLU A 1 108 ? -9.844 25.594 3.551 1 98.75 108 GLU A N 1
ATOM 855 C CA . GLU A 1 108 ? -8.891 25.188 4.578 1 98.75 108 GLU A CA 1
ATOM 856 C C . GLU A 1 108 ? -7.602 24.656 3.961 1 98.75 108 GLU A C 1
ATOM 858 O O . GLU A 1 108 ? -6.508 24.922 4.457 1 98.75 108 GLU A O 1
ATOM 863 N N . ALA A 1 109 ? -7.75 23.906 2.9 1 98.62 109 ALA A N 1
ATOM 864 C CA . ALA A 1 109 ? -6.582 23.375 2.191 1 98.62 109 ALA A CA 1
ATOM 865 C C . ALA A 1 109 ? -5.727 24.516 1.638 1 98.62 109 ALA A C 1
ATOM 867 O O . ALA A 1 109 ? -4.5 24.5 1.766 1 98.62 109 ALA A O 1
ATOM 868 N N . LYS A 1 110 ? -6.352 25.453 1.053 1 98.19 110 LYS A N 1
ATOM 869 C CA . LYS A 1 110 ? -5.641 26.609 0.507 1 98.19 110 LYS A CA 1
ATOM 870 C C . LYS A 1 110 ? -4.898 27.359 1.603 1 98.19 110 LYS A C 1
ATOM 872 O O . LYS A 1 110 ? -3.74 27.75 1.423 1 98.19 110 LYS A O 1
ATOM 877 N N . THR A 1 111 ? -5.543 27.578 2.658 1 98.38 111 THR A N 1
ATOM 878 C CA . THR A 1 111 ? -4.934 28.25 3.795 1 98.38 111 THR A CA 1
ATOM 879 C C . THR A 1 111 ? -3.73 27.469 4.312 1 98.38 111 THR A C 1
ATOM 881 O O . THR A 1 111 ? -2.664 28.047 4.543 1 98.38 111 THR A O 1
ATOM 884 N N . ALA A 1 112 ? -3.969 26.219 4.469 1 98.44 112 ALA A N 1
ATOM 885 C CA . ALA A 1 112 ? -2.891 25.359 4.969 1 98.44 112 ALA A CA 1
ATOM 886 C C . ALA A 1 112 ? -1.689 25.391 4.027 1 98.44 112 ALA A C 1
ATOM 888 O O . ALA A 1 112 ? -0.542 25.422 4.477 1 98.44 112 ALA A O 1
ATOM 889 N N . MET A 1 113 ? -2.004 25.281 2.766 1 98 113 MET A N 1
ATOM 890 C CA . MET A 1 113 ? -0.931 25.297 1.774 1 98 113 MET A CA 1
ATOM 891 C C . MET A 1 113 ? -0.099 26.562 1.888 1 98 113 MET A C 1
ATOM 893 O O . MET A 1 113 ? 1.132 26.516 1.864 1 98 113 MET A O 1
ATOM 897 N N . LYS A 1 114 ? -0.729 27.672 2.014 1 97.38 114 LYS A N 1
ATOM 898 C CA . LYS A 1 114 ? -0.048 28.953 2.143 1 97.38 114 LYS A CA 1
ATOM 899 C C . LYS A 1 114 ? 0.777 29.016 3.426 1 97.38 114 LYS A C 1
ATOM 901 O O . LYS A 1 114 ? 1.936 29.438 3.406 1 97.38 114 LYS A O 1
ATOM 906 N N . GLN A 1 115 ? 0.283 28.578 4.48 1 97.44 115 GLN A N 1
ATOM 907 C CA . GLN A 1 115 ? 0.911 28.734 5.785 1 97.44 115 GLN A CA 1
ATOM 908 C C . GLN A 1 115 ? 2.049 27.734 5.973 1 97.44 115 GLN A C 1
ATOM 910 O O . GLN A 1 115 ? 3.041 28.031 6.641 1 97.44 115 GLN A O 1
ATOM 915 N N . LEU A 1 116 ? 1.862 26.547 5.395 1 96.62 116 LEU A N 1
ATOM 916 C CA . LEU A 1 116 ? 2.838 25.484 5.582 1 96.62 116 LEU A CA 1
ATOM 917 C C . LEU A 1 116 ? 3.979 25.609 4.578 1 96.62 116 LEU A C 1
ATOM 919 O O . LEU A 1 116 ? 5.051 25.031 4.777 1 96.62 116 LEU A O 1
ATOM 923 N N . ASN A 1 117 ? 3.623 26.312 3.555 1 96 117 ASN A N 1
ATOM 924 C CA . ASN A 1 117 ? 4.66 26.422 2.535 1 96 117 ASN A CA 1
ATOM 925 C C . ASN A 1 117 ? 5.863 27.219 3.049 1 96 117 ASN A C 1
ATOM 927 O O . ASN A 1 117 ? 5.711 28.328 3.572 1 96 117 ASN A O 1
ATOM 931 N N . ASN A 1 118 ? 7.07 26.609 3.008 1 93.19 118 ASN A N 1
ATOM 932 C CA . ASN A 1 118 ? 8.328 27.172 3.496 1 93.19 118 ASN A CA 1
ATOM 933 C C . ASN A 1 118 ? 8.367 27.203 5.02 1 93.19 118 ASN A C 1
ATOM 935 O O . ASN A 1 118 ? 9.078 28.031 5.605 1 93.19 118 ASN A O 1
ATOM 939 N N . TYR A 1 119 ? 7.559 26.484 5.574 1 93.69 119 TYR A N 1
ATOM 940 C CA . TYR A 1 119 ? 7.582 26.328 7.023 1 93.69 119 TYR A CA 1
ATOM 941 C C . TYR A 1 119 ? 8.773 25.469 7.461 1 93.69 119 TYR A C 1
ATOM 943 O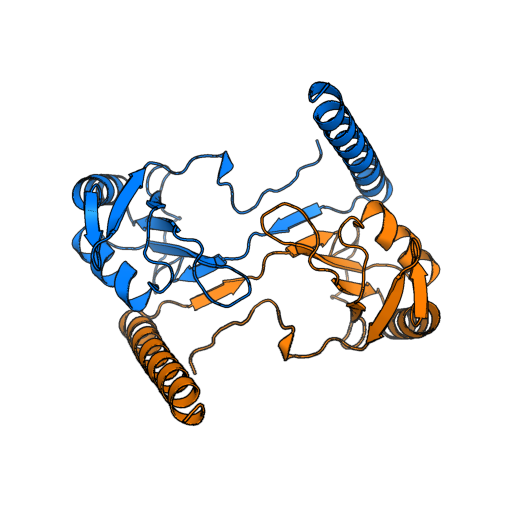 O . TYR A 1 119 ? 9.102 24.484 6.812 1 93.69 119 TYR A O 1
ATOM 951 N N . GLU A 1 120 ? 9.406 25.844 8.508 1 93.69 120 GLU A N 1
ATOM 952 C CA . GLU A 1 120 ? 10.562 25.109 8.984 1 93.69 120 GLU A CA 1
ATOM 953 C C . GLU A 1 120 ? 10.172 24.109 10.078 1 93.69 120 GLU A C 1
ATOM 955 O O . GLU A 1 120 ? 9.547 24.484 11.07 1 93.69 120 GLU A O 1
ATOM 960 N N . ILE A 1 121 ? 10.461 22.828 9.836 1 91.88 121 ILE A N 1
ATOM 961 C CA . ILE A 1 121 ? 10.328 21.781 10.836 1 91.88 121 ILE A CA 1
ATOM 962 C C . ILE A 1 121 ? 11.695 21.156 11.125 1 91.88 121 ILE A C 1
ATOM 964 O O . ILE A 1 121 ? 12.289 20.516 10.25 1 91.88 121 ILE A O 1
ATOM 968 N N . ARG A 1 122 ? 12.305 21.141 12.273 1 90.06 122 ARG A N 1
ATOM 969 C CA . ARG A 1 122 ? 13.562 20.531 12.672 1 90.06 122 ARG A CA 1
ATOM 970 C C . ARG A 1 122 ? 14.672 20.859 11.68 1 90.06 122 ARG A C 1
ATOM 972 O O . ARG A 1 122 ? 15.383 19.969 11.219 1 90.06 122 ARG A O 1
ATOM 979 N N . PHE A 1 123 ? 14.688 21.969 11.086 1 88.38 123 PHE A N 1
ATOM 980 C CA . PHE A 1 123 ? 15.75 22.5 10.234 1 88.38 123 PHE A CA 1
ATOM 981 C C . PHE A 1 123 ? 15.5 22.156 8.773 1 88.38 123 PHE A C 1
ATOM 983 O O . PHE A 1 123 ? 16.391 22.297 7.934 1 88.38 123 PHE A O 1
ATOM 990 N N . VAL A 1 124 ? 14.398 21.625 8.516 1 92.88 124 VAL A N 1
ATOM 991 C CA . VAL A 1 124 ? 13.992 21.328 7.148 1 92.88 124 VAL A CA 1
ATOM 992 C C . VAL A 1 124 ? 12.852 22.25 6.734 1 92.88 124 VAL A C 1
ATOM 994 O O . VAL A 1 124 ? 11.945 22.516 7.523 1 92.88 124 VAL A O 1
ATOM 997 N N . VAL A 1 125 ? 12.953 22.766 5.547 1 94.25 125 VAL A N 1
ATOM 998 C CA . VAL A 1 125 ? 11.906 23.656 5.031 1 94.25 125 VAL A CA 1
ATOM 999 C C . VAL A 1 125 ? 10.906 22.844 4.211 1 94.25 125 VAL A C 1
ATOM 1001 O O . VAL A 1 125 ? 11.25 22.297 3.158 1 94.25 125 VAL A O 1
ATOM 1004 N N . VAL A 1 126 ? 9.711 22.844 4.676 1 94.69 126 VAL A N 1
ATOM 1005 C CA . VAL A 1 126 ? 8.625 22.062 4.086 1 94.69 126 VAL A CA 1
ATOM 1006 C C . VAL A 1 126 ? 8.07 22.797 2.863 1 94.69 126 VAL A C 1
ATOM 1008 O O . VAL A 1 126 ? 8.039 24.031 2.832 1 94.69 126 VAL A O 1
ATOM 1011 N N . MET A 1 127 ? 7.715 21.984 1.884 1 96.06 127 MET A N 1
ATOM 1012 C CA . MET A 1 127 ? 7.082 22.531 0.684 1 96.06 127 MET A CA 1
ATOM 1013 C C . MET A 1 127 ? 5.699 21.922 0.481 1 96.06 127 MET A C 1
ATOM 1015 O O . MET A 1 127 ? 5.484 20.734 0.768 1 96.06 127 MET A O 1
ATOM 1019 N N . THR A 1 128 ? 4.754 22.734 0.009 1 97 128 THR A N 1
ATOM 1020 C CA . THR A 1 128 ? 3.406 22.25 -0.258 1 97 128 THR A CA 1
ATOM 1021 C C . THR A 1 128 ? 2.984 22.562 -1.688 1 97 128 THR A C 1
ATOM 1023 O O . THR A 1 128 ? 3.502 23.516 -2.295 1 97 128 THR A O 1
ATOM 1026 N N . SER A 1 129 ? 2.148 21.75 -2.266 1 94.94 129 SER A N 1
ATOM 1027 C CA . SER A 1 129 ? 1.545 21.969 -3.578 1 94.94 129 SER A CA 1
ATOM 1028 C C . SER A 1 129 ? 0.226 21.203 -3.707 1 94.94 129 SER A C 1
ATOM 1030 O O . SER A 1 129 ? -0.107 20.375 -2.857 1 94.94 129 SER A O 1
ATOM 1032 N N . PRO A 1 130 ? -0.559 21.578 -4.738 1 92.75 130 PRO A N 1
ATOM 1033 C CA . PRO A 1 130 ? -1.616 20.625 -5.086 1 92.75 130 PRO A CA 1
ATOM 1034 C C . PRO A 1 130 ? -1.075 19.234 -5.418 1 92.75 130 PRO A C 1
ATOM 1036 O O . PRO A 1 130 ? 0.064 19.109 -5.875 1 92.75 130 PRO A O 1
ATOM 1039 N N . PRO A 1 131 ? -1.881 18.219 -5.055 1 90.06 131 PRO A N 1
ATOM 1040 C CA . PRO A 1 131 ? -1.417 16.891 -5.441 1 90.06 131 PRO A CA 1
ATOM 1041 C C . PRO A 1 131 ? -1.25 16.734 -6.949 1 90.06 131 PRO A C 1
ATOM 1043 O O . PRO A 1 131 ? -2.018 17.328 -7.723 1 90.06 131 PRO A O 1
ATOM 1046 N N . ARG A 1 132 ? -0.113 16.141 -7.375 1 77.94 132 ARG A N 1
ATOM 1047 C CA . ARG A 1 132 ? 0.08 15.852 -8.789 1 77.94 132 ARG A CA 1
ATOM 1048 C C . ARG A 1 132 ? -0.339 14.422 -9.117 1 77.94 132 ARG A C 1
ATOM 1050 O O . ARG A 1 132 ? -0.222 13.523 -8.273 1 77.94 132 ARG A O 1
ATOM 1057 N N . PRO A 1 133 ? -1.014 14.305 -10.305 1 55.88 133 PRO A N 1
ATOM 1058 C CA . PRO A 1 133 ? -1.504 12.992 -10.727 1 55.88 133 PRO A CA 1
ATOM 1059 C C . PRO A 1 133 ? -0.462 11.891 -10.555 1 55.88 133 PRO A C 1
ATOM 1061 O O . PRO A 1 133 ? -0.816 10.742 -10.273 1 55.88 133 PRO A O 1
ATOM 1064 N N . MET A 1 134 ? 0.768 12.227 -10.984 1 47.56 134 MET A N 1
ATOM 1065 C CA . MET A 1 134 ? 1.767 11.164 -10.984 1 47.56 134 MET A CA 1
ATOM 1066 C C . MET A 1 134 ? 1.918 10.555 -9.594 1 47.56 134 MET A C 1
ATOM 1068 O O . MET A 1 134 ? 2.467 9.461 -9.445 1 47.56 134 MET A O 1
ATOM 1072 N N . HIS A 1 135 ? 1.731 11.484 -8.75 1 46.62 135 HIS A N 1
ATOM 1073 C CA . HIS A 1 135 ? 2.02 10.984 -7.41 1 46.62 135 HIS A CA 1
ATOM 1074 C C . HIS A 1 135 ? 1.022 9.906 -6.996 1 46.62 135 HIS A C 1
ATOM 1076 O O . HIS A 1 135 ? 0.88 9.617 -5.805 1 46.62 135 HIS A O 1
ATOM 1082 N N . LEU A 1 136 ? 0.179 9.641 -7.996 1 41.22 136 LEU A N 1
ATOM 1083 C CA . LEU A 1 136 ? -0.951 8.766 -7.703 1 41.22 136 LEU A CA 1
ATOM 1084 C C . LEU A 1 136 ? -0.489 7.496 -6.984 1 41.22 136 LEU A C 1
ATOM 1086 O O . LEU A 1 136 ? 0.389 6.785 -7.477 1 41.22 136 LEU A O 1
ATOM 1090 N N . THR A 1 137 ? -0.51 7.48 -5.773 1 42.34 137 THR A N 1
ATOM 1091 C CA . THR A 1 137 ? -0.44 6.352 -4.852 1 42.34 137 THR A CA 1
ATOM 1092 C C . THR A 1 137 ? -0.955 5.078 -5.52 1 42.34 137 THR A C 1
ATOM 1094 O O . THR A 1 137 ? -0.318 4.027 -5.434 1 42.34 137 THR A O 1
ATOM 1097 N N . PHE A 1 138 ? -2.32 5.129 -5.828 1 41.94 138 PHE A N 1
ATOM 1098 C CA . PHE A 1 138 ? -2.893 3.875 -6.305 1 41.94 138 PHE A CA 1
ATOM 1099 C C . PHE A 1 138 ? -2.66 3.705 -7.801 1 41.94 138 PHE A C 1
ATOM 1101 O O . PHE A 1 138 ? -3.139 4.508 -8.602 1 41.94 138 PHE A O 1
ATOM 1108 N N . THR A 1 139 ? -1.446 3.611 -8.18 1 36.62 139 THR A N 1
ATOM 1109 C CA . THR A 1 139 ? -1.366 3.439 -9.633 1 36.62 139 THR A CA 1
ATOM 1110 C C . THR A 1 139 ? -2.193 2.238 -10.078 1 36.62 139 THR A C 1
ATOM 1112 O O . THR A 1 139 ? -1.949 1.112 -9.641 1 36.62 139 THR A O 1
ATOM 1115 N N . HIS A 1 140 ? -3.516 2.443 -10.117 1 35.31 140 HIS A N 1
ATOM 1116 C CA . HIS A 1 140 ? -4.23 1.449 -10.906 1 35.31 140 HIS A CA 1
ATOM 1117 C C . HIS A 1 140 ? -3.541 1.212 -12.25 1 35.31 140 HIS A C 1
ATOM 1119 O O . HIS A 1 140 ? -3.287 2.158 -12.992 1 35.31 140 HIS A O 1
ATOM 1125 N N . LEU A 1 141 ? -2.578 0.623 -12.312 1 35.06 141 LEU A N 1
ATOM 1126 C CA . LEU A 1 141 ? -2.188 0.252 -13.672 1 35.06 141 LEU A CA 1
ATOM 1127 C C . LEU A 1 141 ? -3.377 -0.297 -14.453 1 35.06 141 LEU A C 1
ATOM 1129 O O . LEU A 1 141 ? -3.877 -1.382 -14.141 1 35.06 141 LEU A O 1
ATOM 1133 N N . THR A 1 142 ? -4.402 0.528 -14.609 1 29.61 142 THR A N 1
ATOM 1134 C CA . THR A 1 142 ? -5.344 0.079 -15.633 1 29.61 142 THR A CA 1
ATOM 1135 C C . THR A 1 142 ? -4.621 -0.214 -16.938 1 29.61 142 THR A C 1
ATOM 1137 O O . THR A 1 142 ? -3.982 0.67 -17.516 1 29.61 142 THR A O 1
ATOM 1140 N N . LEU A 1 143 ? -4.031 -1.306 -17.094 1 29.78 143 LEU A N 1
ATOM 1141 C CA . LEU A 1 143 ? -3.604 -1.72 -18.422 1 29.78 143 LEU A CA 1
ATOM 1142 C C . LEU A 1 143 ? -4.715 -1.495 -19.438 1 29.78 143 LEU A C 1
ATOM 1144 O O . LEU A 1 143 ? -5.785 -2.104 -19.344 1 29.78 143 LEU A O 1
ATOM 1148 N N . HIS A 1 144 ? -5.094 -0.245 -19.703 1 24.72 144 HIS A N 1
ATOM 1149 C CA . HIS A 1 144 ? -5.844 -0.05 -20.938 1 24.72 144 HIS A CA 1
ATOM 1150 C C . HIS A 1 144 ? -5.012 -0.45 -22.156 1 24.72 144 HIS A C 1
ATOM 1152 O O . HIS A 1 144 ? -3.789 -0.298 -22.156 1 24.72 144 HIS A O 1
ATOM 1158 N N . MET B 1 1 ? 30.844 -1.378 23.984 1 32.38 1 MET B N 1
ATOM 1159 C CA . MET B 1 1 ? 30.219 -0.053 24.016 1 32.38 1 MET B CA 1
ATOM 1160 C C . MET B 1 1 ? 29.062 0.032 23.016 1 32.38 1 MET B C 1
ATOM 1162 O O . MET B 1 1 ? 28.609 1.126 22.688 1 32.38 1 MET B O 1
ATOM 1166 N N . GLU B 1 2 ? 28.828 -1.032 22.188 1 43.06 2 GLU B N 1
ATOM 1167 C CA . GLU B 1 2 ? 27.844 -1.141 21.125 1 43.06 2 GLU B CA 1
ATOM 1168 C C . GLU B 1 2 ? 26.422 -1.26 21.688 1 43.06 2 GLU B C 1
ATOM 1170 O O . GLU B 1 2 ? 25.453 -1.329 20.938 1 43.06 2 GLU B O 1
ATOM 1175 N N . SER B 1 3 ? 26.25 -1.545 22.922 1 45.97 3 SER B N 1
ATOM 1176 C CA . SER B 1 3 ? 24.969 -1.891 23.531 1 45.97 3 SER B CA 1
ATOM 1177 C C . SER B 1 3 ? 24.062 -0.663 23.656 1 45.97 3 SER B C 1
ATOM 1179 O O . SER B 1 3 ? 22.859 -0.79 23.875 1 45.97 3 SER B O 1
ATOM 1181 N N . ASN B 1 4 ? 24.688 0.53 23.688 1 43.78 4 ASN B N 1
ATOM 1182 C CA . ASN B 1 4 ? 23.906 1.701 24.047 1 43.78 4 ASN B CA 1
ATOM 1183 C C . ASN B 1 4 ? 23.031 2.166 22.891 1 43.78 4 ASN B C 1
ATOM 1185 O O . ASN B 1 4 ? 22.109 2.971 23.078 1 43.78 4 ASN B O 1
ATOM 1189 N N . GLN B 1 5 ? 23.422 1.894 21.672 1 41.5 5 GLN B N 1
ATOM 1190 C CA . GLN B 1 5 ? 22.656 2.441 20.562 1 41.5 5 GLN B CA 1
ATOM 1191 C C . GLN B 1 5 ? 21.312 1.739 20.406 1 41.5 5 GLN B C 1
ATOM 1193 O O . GLN B 1 5 ? 20.312 2.367 20.062 1 41.5 5 GLN B O 1
ATOM 1198 N N . LYS B 1 6 ? 21.266 0.524 20.672 1 49.84 6 LYS B N 1
ATOM 1199 C CA . LYS B 1 6 ? 20.031 -0.222 20.516 1 49.84 6 LYS B CA 1
ATOM 1200 C C . LYS B 1 6 ? 18.984 0.23 21.547 1 49.84 6 LYS B C 1
ATOM 1202 O O . LYS B 1 6 ? 17.797 0.227 21.266 1 49.84 6 LYS B O 1
ATOM 1207 N N . ALA B 1 7 ? 19.516 0.55 22.641 1 52.12 7 ALA B N 1
ATOM 1208 C CA . ALA B 1 7 ? 18.625 0.927 23.734 1 52.12 7 ALA B CA 1
ATOM 1209 C C . ALA B 1 7 ? 17.953 2.264 23.469 1 52.12 7 ALA B C 1
ATOM 1211 O O . ALA B 1 7 ? 16.766 2.441 23.766 1 52.12 7 ALA B O 1
ATOM 1212 N N . GLY B 1 8 ? 18.594 3.271 22.859 1 44 8 GLY B N 1
ATOM 1213 C CA . GLY B 1 8 ? 18.047 4.566 22.484 1 44 8 GLY B CA 1
ATOM 1214 C C . GLY B 1 8 ? 16.984 4.48 21.406 1 44 8 GLY B C 1
ATOM 1215 O O . GLY B 1 8 ? 15.961 5.172 21.484 1 44 8 GLY B O 1
ATOM 1216 N N . ASP B 1 9 ? 17.141 3.602 20.469 1 53.69 9 ASP B N 1
ATOM 1217 C CA . ASP B 1 9 ? 16.188 3.412 19.375 1 53.69 9 ASP B CA 1
ATOM 1218 C C . ASP B 1 9 ? 14.891 2.781 19.875 1 53.69 9 ASP B C 1
ATOM 1220 O O . ASP B 1 9 ? 13.805 3.174 19.453 1 53.69 9 ASP B O 1
ATOM 1224 N N . ASP B 1 10 ? 15.016 1.921 20.859 1 59.47 10 ASP B N 1
ATOM 1225 C CA . ASP B 1 10 ? 13.844 1.289 21.469 1 59.47 10 ASP B CA 1
ATOM 1226 C C . ASP B 1 10 ? 13.016 2.305 22.25 1 59.47 10 ASP B C 1
ATOM 1228 O O . ASP B 1 10 ? 11.781 2.291 22.172 1 59.47 10 ASP B O 1
ATOM 1232 N N . LEU B 1 11 ? 13.734 3.229 22.859 1 54.5 11 LEU B N 1
ATOM 1233 C CA . LEU B 1 11 ? 13.023 4.242 23.641 1 54.5 11 LEU B CA 1
ATOM 1234 C C . LEU B 1 11 ? 12.305 5.227 22.719 1 54.5 11 LEU B C 1
ATOM 1236 O O . LEU B 1 11 ? 11.172 5.617 23 1 54.5 11 LEU B O 1
ATOM 1240 N N . ALA B 1 12 ? 13 5.672 21.766 1 60.69 12 ALA B N 1
ATOM 1241 C CA . ALA B 1 12 ? 12.398 6.594 20.797 1 60.69 12 ALA B CA 1
ATOM 1242 C C . ALA B 1 12 ? 11.195 5.961 20.109 1 60.69 12 ALA B C 1
ATOM 1244 O O . ALA B 1 12 ? 10.164 6.609 19.922 1 60.69 12 ALA B O 1
ATOM 1245 N N . GLY B 1 13 ? 11.375 4.688 19.859 1 63.84 13 GLY B N 1
ATOM 1246 C CA . GLY B 1 13 ? 10.25 3.953 19.312 1 63.84 13 GLY B CA 1
ATOM 1247 C C . GLY B 1 13 ? 9.047 3.922 20.234 1 63.84 13 GLY B C 1
ATOM 1248 O O . GLY B 1 13 ? 7.914 4.152 19.797 1 63.84 13 GLY B O 1
ATOM 1249 N N . THR B 1 14 ? 9.406 3.818 21.406 1 74.06 14 THR B N 1
ATOM 1250 C CA . THR B 1 14 ? 8.352 3.764 22.406 1 74.06 14 THR B CA 1
ATOM 1251 C C . THR B 1 14 ? 7.688 5.129 22.578 1 74.06 14 THR B C 1
ATOM 1253 O O . THR B 1 14 ? 6.461 5.223 22.656 1 74.06 14 THR B O 1
ATOM 1256 N N . GLN B 1 15 ? 8.484 6.223 22.516 1 81.38 15 GLN B N 1
ATOM 1257 C CA . GLN B 1 15 ? 7.918 7.555 22.672 1 81.38 15 GLN B CA 1
ATOM 1258 C C . GLN B 1 15 ? 7.039 7.93 21.484 1 81.38 15 GLN B C 1
ATOM 1260 O O . GLN B 1 15 ? 5.973 8.523 21.656 1 81.38 15 GLN B O 1
ATOM 1265 N N . LYS B 1 16 ? 7.535 7.566 20.406 1 82.25 16 LYS B N 1
ATOM 1266 C CA . LYS B 1 16 ? 6.754 7.84 19.203 1 82.25 16 LYS B CA 1
ATOM 1267 C C . LYS B 1 16 ? 5.438 7.074 19.219 1 82.25 16 LYS B C 1
ATOM 1269 O O . LYS B 1 16 ? 4.395 7.617 18.844 1 82.25 16 LYS B O 1
ATOM 1274 N N . GLU B 1 17 ? 5.504 5.941 19.672 1 86.38 17 GLU B N 1
ATOM 1275 C CA . GLU B 1 17 ? 4.293 5.129 19.766 1 86.38 17 GLU B CA 1
ATOM 1276 C C . GLU B 1 17 ? 3.301 5.73 20.766 1 86.38 17 GLU B C 1
ATOM 1278 O O . GLU B 1 17 ? 2.096 5.762 20.516 1 86.38 17 GLU B O 1
ATOM 1283 N N . VAL B 1 18 ? 3.816 6.18 21.844 1 89.38 18 VAL B N 1
ATOM 1284 C CA . VAL B 1 18 ? 2.975 6.805 22.859 1 89.38 18 VAL B CA 1
ATOM 1285 C C . VAL B 1 18 ? 2.309 8.047 22.281 1 89.38 18 VAL B C 1
ATOM 1287 O O . VAL B 1 18 ? 1.105 8.258 22.453 1 89.38 18 VAL B O 1
ATOM 1290 N N . ALA B 1 19 ? 3.086 8.812 21.578 1 93.12 19 ALA B N 1
ATOM 1291 C CA . ALA B 1 19 ? 2.559 10.047 21.016 1 93.12 19 ALA B CA 1
ATOM 1292 C C . ALA B 1 19 ? 1.489 9.75 19.969 1 93.12 19 ALA B C 1
ATOM 1294 O O . ALA B 1 19 ? 0.474 10.445 19.891 1 93.12 19 ALA B O 1
ATOM 1295 N N . LEU B 1 20 ? 1.676 8.789 19.234 1 92.38 20 LEU B N 1
ATOM 1296 C CA . LEU B 1 20 ? 0.708 8.398 18.203 1 92.38 20 LEU B CA 1
ATOM 1297 C C . LEU B 1 20 ? -0.572 7.871 18.844 1 92.38 20 LEU B C 1
ATOM 1299 O O . LEU B 1 20 ? -1.675 8.195 18.406 1 92.38 20 LEU B O 1
ATOM 1303 N N . ARG B 1 21 ? -0.424 7.133 19.844 1 92.06 21 ARG B N 1
ATOM 1304 C CA . ARG B 1 21 ? -1.587 6.613 20.547 1 92.06 21 ARG B CA 1
ATOM 1305 C C . ARG B 1 21 ? -2.406 7.746 21.156 1 92.06 21 ARG B C 1
ATOM 1307 O O . ARG B 1 21 ? -3.639 7.715 21.125 1 92.06 21 ARG B O 1
ATOM 1314 N N . ALA B 1 22 ? -1.678 8.664 21.719 1 95 22 ALA B N 1
ATOM 1315 C CA . ALA B 1 22 ? -2.357 9.828 22.297 1 95 22 ALA B CA 1
ATOM 1316 C C . ALA B 1 22 ? -3.131 10.586 21.219 1 95 22 ALA B C 1
ATOM 1318 O O . ALA B 1 22 ? -4.246 11.055 21.469 1 95 22 ALA B O 1
ATOM 1319 N N . LEU B 1 23 ? -2.561 10.688 20.078 1 95.56 23 LEU B N 1
ATOM 1320 C CA . LEU B 1 23 ? -3.213 11.359 18.953 1 95.56 23 LEU B CA 1
ATOM 1321 C C . LEU B 1 23 ? -4.484 10.617 18.547 1 95.56 23 LEU B C 1
ATOM 1323 O O . LEU B 1 23 ? -5.535 11.234 18.359 1 95.56 23 LEU B O 1
ATOM 1327 N N . ILE B 1 24 ? -4.445 9.344 18.469 1 95.44 24 ILE B N 1
ATOM 1328 C CA . ILE B 1 24 ? -5.578 8.5 18.094 1 95.44 24 ILE B CA 1
ATOM 1329 C C . ILE B 1 24 ? -6.688 8.641 19.125 1 95.44 24 ILE B C 1
ATOM 1331 O O . ILE B 1 24 ? -7.855 8.812 18.781 1 95.44 24 ILE B O 1
ATOM 1335 N N . GLN B 1 25 ? -6.285 8.633 20.328 1 94.81 25 GLN B N 1
ATOM 1336 C CA . GLN B 1 25 ? -7.25 8.727 21.406 1 94.81 25 GLN B CA 1
ATOM 1337 C C . GLN B 1 25 ? -7.953 10.086 21.406 1 94.81 25 GLN B C 1
ATOM 1339 O O . GLN B 1 25 ? -9.18 10.156 21.531 1 94.81 25 GLN B O 1
ATOM 1344 N N . ARG B 1 26 ? -7.211 11.047 21.203 1 96.75 26 ARG B N 1
ATOM 1345 C CA . ARG B 1 26 ? -7.77 12.398 21.281 1 96.75 26 ARG B CA 1
ATOM 1346 C C . ARG B 1 26 ? -8.711 12.664 20.109 1 96.75 26 ARG B C 1
ATOM 1348 O O . ARG B 1 26 ? -9.711 13.375 20.266 1 96.75 26 ARG B O 1
ATOM 1355 N N . THR B 1 27 ? -8.422 12.133 19.016 1 96.5 27 THR B N 1
ATOM 1356 C CA . THR B 1 27 ? -9.172 12.492 17.812 1 96.5 27 THR B CA 1
ATOM 1357 C C . THR B 1 27 ? -10.273 11.484 17.531 1 96.5 27 THR B C 1
ATOM 1359 O O . THR B 1 27 ? -11.266 11.805 16.875 1 96.5 27 THR B O 1
ATOM 1362 N N . GLY B 1 28 ? -10.047 10.211 17.953 1 95.56 28 GLY B N 1
ATOM 1363 C CA . GLY B 1 28 ? -10.945 9.125 17.609 1 95.56 28 GLY B CA 1
ATOM 1364 C C . GLY B 1 28 ? -10.695 8.578 16.219 1 95.56 28 GLY B C 1
ATOM 1365 O O . GLY B 1 28 ? -11.438 7.711 15.742 1 95.56 28 GLY B O 1
ATOM 1366 N N . TYR B 1 29 ? -9.703 9.133 15.555 1 95.31 29 TYR B N 1
ATOM 1367 C CA . TYR B 1 29 ? -9.344 8.641 14.234 1 95.31 29 TYR B CA 1
ATOM 1368 C C . TYR B 1 29 ? -8.672 7.277 14.328 1 95.31 29 TYR B C 1
ATOM 1370 O O . TYR B 1 29 ? -8.156 6.902 15.391 1 95.31 29 TYR B O 1
ATOM 1378 N N . GLN B 1 30 ? -8.695 6.617 13.172 1 92 30 GLN B N 1
ATOM 1379 C CA . GLN B 1 30 ? -7.961 5.359 13.062 1 92 30 GLN B CA 1
ATOM 1380 C C . GLN B 1 30 ? -6.672 5.539 12.266 1 92 30 GLN B C 1
ATOM 1382 O O . GLN B 1 30 ? -6.555 6.469 11.469 1 92 30 GLN B O 1
ATOM 1387 N N . LEU B 1 31 ? -5.738 4.703 12.625 1 92 31 LEU B N 1
ATOM 1388 C CA . LEU B 1 31 ? -4.469 4.637 11.914 1 92 31 LEU B CA 1
ATOM 1389 C C . LEU B 1 31 ? -4.289 3.273 11.25 1 92 31 LEU B C 1
ATOM 1391 O O . LEU B 1 31 ? -4.297 2.244 11.93 1 92 31 LEU B O 1
ATOM 1395 N N . LEU B 1 32 ? -4.199 3.34 9.891 1 87.44 32 LEU B N 1
ATOM 1396 C CA . LEU B 1 32 ? -4.055 2.104 9.133 1 87.44 32 LEU B CA 1
ATOM 1397 C C . LEU B 1 32 ? -2.857 2.18 8.188 1 87.44 32 LEU B C 1
ATOM 1399 O O . LEU B 1 32 ? -2.74 3.123 7.406 1 87.44 32 LEU B O 1
ATOM 1403 N N . GLN B 1 33 ? -1.937 1.228 8.289 1 86.75 33 GLN B N 1
ATOM 1404 C CA . GLN B 1 33 ? -0.791 1.176 7.387 1 86.75 33 GLN B CA 1
ATOM 1405 C C . GLN B 1 33 ? -0.977 0.101 6.32 1 86.75 33 GLN B C 1
ATOM 1407 O O . GLN B 1 33 ? -1.312 -1.043 6.637 1 86.75 33 GLN B O 1
ATOM 1412 N N . GLU B 1 34 ? -0.869 0.541 5.098 1 81.44 34 GLU B N 1
ATOM 1413 C CA . GLU B 1 34 ? -0.896 -0.383 3.967 1 81.44 34 GLU B CA 1
ATOM 1414 C C . GLU B 1 34 ? 0.485 -0.517 3.33 1 81.44 34 GLU B C 1
ATOM 1416 O O . GLU B 1 34 ? 1.148 0.486 3.059 1 81.44 34 GLU B O 1
ATOM 1421 N N . ASN B 1 35 ? 0.875 -1.787 3.189 1 80.81 35 ASN B N 1
ATOM 1422 C CA . ASN B 1 35 ? 2.127 -2.041 2.484 1 80.81 35 ASN B CA 1
ATOM 1423 C C . ASN B 1 35 ? 1.94 -1.97 0.971 1 80.81 35 ASN B C 1
ATOM 1425 O O . ASN B 1 35 ? 0.859 -2.268 0.459 1 80.81 35 ASN B O 1
ATOM 1429 N N . GLY B 1 36 ? 2.996 -1.438 0.332 1 81.75 36 GLY B N 1
ATOM 1430 C CA . GLY B 1 36 ? 2.924 -1.449 -1.12 1 81.75 36 GLY B CA 1
ATOM 1431 C C . GLY B 1 36 ? 2.771 -2.842 -1.699 1 81.75 36 GLY B C 1
ATOM 1432 O O . GLY B 1 36 ? 3.516 -3.756 -1.336 1 81.75 36 GLY B O 1
ATOM 1433 N N . GLN B 1 37 ? 1.793 -3.029 -2.422 1 88.69 37 GLN B N 1
ATOM 1434 C CA . GLN B 1 37 ? 1.527 -4.316 -3.059 1 88.69 37 GLN B CA 1
ATOM 1435 C C . GLN B 1 37 ? 0.72 -4.137 -4.34 1 88.69 37 GLN B C 1
ATOM 1437 O O . GLN B 1 37 ? 0.076 -3.104 -4.535 1 88.69 37 GLN B O 1
ATOM 1442 N N . ARG B 1 38 ? 0.928 -5.113 -5.168 1 91.31 38 ARG B N 1
ATOM 1443 C CA . ARG B 1 38 ? 0.1 -5.227 -6.363 1 91.31 38 ARG B CA 1
ATOM 1444 C C . ARG B 1 38 ? -0.74 -6.5 -6.332 1 91.31 38 ARG B C 1
ATOM 1446 O O . ARG B 1 38 ? -0.203 -7.602 -6.199 1 91.31 38 ARG B O 1
ATOM 1453 N N . ARG B 1 39 ? -2.041 -6.211 -6.461 1 92.19 39 ARG B N 1
ATOM 1454 C CA . ARG B 1 39 ? -2.99 -7.312 -6.348 1 92.19 39 ARG B CA 1
ATOM 1455 C C . ARG B 1 39 ? -3.508 -7.734 -7.719 1 92.19 39 ARG B C 1
ATOM 1457 O O . ARG B 1 39 ? -4.055 -6.918 -8.461 1 92.19 39 ARG B O 1
ATOM 1464 N N . PHE B 1 40 ? -3.25 -8.969 -7.996 1 94.81 40 PHE B N 1
ATOM 1465 C CA . PHE B 1 40 ? -3.844 -9.625 -9.156 1 94.81 40 PHE B CA 1
ATOM 1466 C C . PHE B 1 40 ? -5.016 -10.5 -8.742 1 94.81 40 PHE B C 1
ATOM 1468 O O . PHE B 1 40 ? -4.844 -11.461 -7.984 1 94.81 40 PHE B O 1
ATOM 1475 N N . GLY B 1 41 ? -6.176 -10.008 -9.234 1 94.62 41 GLY B N 1
ATOM 1476 C CA . GLY B 1 41 ? -7.355 -10.797 -8.891 1 94.62 41 GLY B CA 1
ATOM 1477 C C . GLY B 1 41 ? -7.891 -10.5 -7.504 1 94.62 41 GLY B C 1
ATOM 1478 O O . GLY B 1 41 ? -7.82 -9.359 -7.035 1 94.62 41 GLY B O 1
ATOM 1479 N N . GLY B 1 42 ? -8.68 -11.617 -6.852 1 93.44 42 GLY B N 1
ATOM 1480 C CA . GLY B 1 42 ? -9.305 -11.477 -5.547 1 93.44 42 GLY B CA 1
ATOM 1481 C C . GLY B 1 42 ? -10.633 -10.742 -5.594 1 93.44 42 GLY B C 1
ATOM 1482 O O . GLY B 1 42 ? -10.781 -9.688 -4.98 1 93.44 42 GLY B O 1
ATOM 1483 N N . PRO B 1 43 ? -11.719 -11.352 -6.277 1 94.38 43 PRO B N 1
ATOM 1484 C CA . PRO B 1 43 ? -11.984 -12.727 -6.707 1 94.38 43 PRO B CA 1
ATOM 1485 C C . PRO B 1 43 ? -11.914 -12.898 -8.219 1 94.38 43 PRO B C 1
ATOM 1487 O O . PRO B 1 43 ? -11.812 -11.906 -8.953 1 94.38 43 PRO B O 1
ATOM 1490 N N . PRO B 1 44 ? -11.844 -14.266 -8.703 1 94.81 44 PRO B N 1
ATOM 1491 C CA . PRO B 1 44 ? -11.977 -14.469 -10.148 1 94.81 44 PRO B CA 1
ATOM 1492 C C . PRO B 1 44 ? -13.336 -14.016 -10.68 1 94.81 44 PRO B C 1
ATOM 1494 O O . PRO B 1 44 ? -14.297 -13.891 -9.914 1 94.81 44 PRO B O 1
ATOM 1497 N N . PRO B 1 45 ? -13.312 -13.711 -11.945 1 94 45 PRO B N 1
ATOM 1498 C CA . PRO B 1 45 ? -14.602 -13.328 -12.523 1 94 45 PRO B CA 1
ATOM 1499 C C . PRO B 1 45 ? -15.688 -14.383 -12.305 1 94 45 PRO B C 1
ATOM 1501 O O . PRO B 1 45 ? -15.43 -15.586 -12.453 1 94 45 PRO B O 1
ATOM 1504 N N . GLY B 1 46 ? -16.922 -13.922 -11.852 1 93.5 46 GLY B N 1
ATOM 1505 C CA . GLY B 1 46 ? -18.047 -14.82 -11.711 1 93.5 46 GLY B CA 1
ATOM 1506 C C . GLY B 1 46 ? -18.094 -15.539 -10.383 1 93.5 46 GLY B C 1
ATOM 1507 O O . GLY B 1 46 ? -18.953 -16.375 -10.148 1 93.5 46 GLY B O 1
ATOM 1508 N N . TRP B 1 47 ? -17.172 -15.219 -9.539 1 96.25 47 TRP B N 1
ATOM 1509 C CA . TRP B 1 47 ? -17.141 -15.852 -8.227 1 96.25 47 TRP B CA 1
ATOM 1510 C C . TRP B 1 47 ? -18.312 -15.406 -7.367 1 96.25 47 TRP B C 1
ATOM 1512 O O . TRP B 1 47 ? -18.547 -14.211 -7.184 1 96.25 47 TRP B O 1
ATOM 1522 N N . GLU B 1 48 ? -19.156 -16.266 -6.805 1 94.19 48 GLU B N 1
ATOM 1523 C CA . GLU B 1 48 ? -20.328 -15.945 -5.996 1 94.19 48 GLU B CA 1
ATOM 1524 C C . GLU B 1 48 ? -20.188 -16.5 -4.582 1 94.19 48 GLU B C 1
ATOM 1526 O O . GLU B 1 48 ? -21.016 -16.203 -3.711 1 94.19 48 GLU B O 1
ATOM 1531 N N . GLY B 1 49 ? -19.219 -17.031 -4.184 1 93.5 49 GLY B N 1
ATOM 1532 C CA . GLY B 1 49 ? -19.047 -17.641 -2.873 1 93.5 49 GLY B CA 1
ATOM 1533 C C . GLY B 1 49 ? -18.141 -16.828 -1.96 1 93.5 49 GLY B C 1
ATOM 1534 O O . GLY B 1 49 ? -17.703 -15.734 -2.326 1 93.5 49 GLY B O 1
ATOM 1535 N N . PRO B 1 50 ? -18.047 -17.312 -0.771 1 96.5 50 PRO B N 1
ATOM 1536 C CA . PRO B 1 50 ? -17.125 -16.641 0.155 1 96.5 50 PRO B CA 1
ATOM 1537 C C . PRO B 1 50 ? -15.672 -16.75 -0.285 1 96.5 50 PRO B C 1
ATOM 1539 O O . PRO B 1 50 ? -15.336 -17.578 -1.14 1 96.5 50 PRO B O 1
ATOM 1542 N N . PRO B 1 51 ? -14.836 -15.898 0.252 1 96.31 51 PRO B N 1
ATOM 1543 C CA . PRO B 1 51 ? -13.406 -16.078 -0.009 1 96.31 51 PRO B CA 1
ATOM 1544 C C . PRO B 1 51 ? -12.906 -17.469 0.406 1 96.31 51 PRO B C 1
ATOM 1546 O O . PRO B 1 51 ? -13.555 -18.156 1.201 1 96.31 51 PRO B O 1
ATOM 1549 N N . PRO B 1 52 ? -11.75 -17.781 -0.147 1 97.38 52 PRO B N 1
ATOM 1550 C CA . PRO B 1 52 ? -11.195 -19.078 0.203 1 97.38 52 PRO B CA 1
ATOM 1551 C C . PRO B 1 52 ? -10.953 -19.234 1.702 1 97.38 52 PRO B C 1
ATOM 1553 O O . PRO B 1 52 ? -10.719 -18.25 2.398 1 97.38 52 PRO B O 1
ATOM 1556 N N . GLU B 1 53 ? -11.008 -20.391 2.195 1 96.5 53 GLU B N 1
ATOM 1557 C CA . GLU B 1 53 ? -10.875 -20.703 3.615 1 96.5 53 GLU B CA 1
ATOM 1558 C C . GLU B 1 53 ? -9.445 -20.438 4.102 1 96.5 53 GLU B C 1
ATOM 1560 O O . GLU B 1 53 ? -8.531 -20.297 3.293 1 96.5 53 GLU B O 1
ATOM 1565 N N . ARG B 1 54 ? -9.328 -20.453 5.398 1 94.12 54 ARG B N 1
ATOM 1566 C CA . ARG B 1 54 ? -8.008 -20.312 6.004 1 94.12 54 ARG B CA 1
ATOM 1567 C C . ARG B 1 54 ? -7.078 -21.438 5.543 1 94.12 54 ARG B C 1
ATOM 1569 O O . ARG B 1 54 ? -7.488 -22.594 5.457 1 94.12 54 ARG B O 1
ATOM 1576 N N . GLY B 1 55 ? -5.84 -21.078 5.25 1 95.88 55 GLY B N 1
ATOM 1577 C CA . GLY B 1 55 ? -4.875 -22.062 4.785 1 95.88 55 GLY B CA 1
ATOM 1578 C C . GLY B 1 55 ? -4.766 -22.125 3.273 1 95.88 55 GLY B C 1
ATOM 1579 O O . GLY B 1 55 ? -3.938 -22.859 2.736 1 95.88 55 GLY B O 1
ATOM 1580 N N . SER B 1 56 ? -5.543 -21.281 2.59 1 98.25 56 SER B N 1
ATOM 1581 C CA . SER B 1 56 ? -5.531 -21.312 1.132 1 98.25 56 SER B CA 1
ATOM 1582 C C . SER B 1 56 ? -4.492 -20.359 0.564 1 98.25 56 SER B C 1
ATOM 1584 O O . SER B 1 56 ? -4.359 -20.234 -0.655 1 98.25 56 SER B O 1
ATOM 1586 N N . GLU B 1 57 ? -3.816 -19.672 1.405 1 97.5 57 GLU B N 1
ATOM 1587 C CA . GLU B 1 57 ? -2.785 -18.734 0.991 1 97.5 57 GLU B CA 1
ATOM 1588 C C . GLU B 1 57 ? -1.39 -19.266 1.308 1 97.5 57 GLU B C 1
ATOM 1590 O O . GLU B 1 57 ? -1.165 -19.828 2.377 1 97.5 57 GLU B O 1
ATOM 1595 N N . ILE B 1 58 ? -0.448 -18.938 0.405 1 97.44 58 ILE B N 1
ATOM 1596 C CA . ILE B 1 58 ? 0.94 -19.312 0.645 1 97.44 58 ILE B CA 1
ATOM 1597 C C . ILE B 1 58 ? 1.852 -18.109 0.436 1 97.44 58 ILE B C 1
ATOM 1599 O O . ILE B 1 58 ? 1.498 -17.172 -0.287 1 97.44 58 ILE B O 1
ATOM 1603 N N . PHE B 1 59 ? 2.93 -18.172 1.089 1 95.62 59 PHE B N 1
ATOM 1604 C CA . PHE B 1 59 ? 4.035 -17.234 0.875 1 95.62 59 PHE B CA 1
ATOM 1605 C C . PHE B 1 59 ? 5.016 -17.797 -0.153 1 95.62 59 PHE B C 1
ATOM 1607 O O . PHE B 1 59 ? 5.422 -18.953 -0.067 1 95.62 59 PHE B O 1
ATOM 1614 N N . VAL B 1 60 ? 5.324 -17.016 -1.099 1 96.69 60 VAL B N 1
ATOM 1615 C CA . VAL B 1 60 ? 6.336 -17.344 -2.096 1 96.69 60 VAL B CA 1
ATOM 1616 C C . VAL B 1 60 ? 7.492 -16.359 -2.008 1 96.69 60 VAL B C 1
ATOM 1618 O O . VAL B 1 60 ? 7.32 -15.172 -2.285 1 96.69 60 VAL B O 1
ATOM 1621 N N . GLY B 1 61 ? 8.641 -16.875 -1.673 1 95.69 61 GLY B N 1
ATOM 1622 C CA . GLY B 1 61 ? 9.805 -16.031 -1.479 1 95.69 61 GLY B CA 1
ATOM 1623 C C . GLY B 1 61 ? 10.953 -16.359 -2.408 1 95.69 61 GLY B C 1
ATOM 1624 O O . GLY B 1 61 ? 10.859 -17.297 -3.205 1 95.69 61 GLY B O 1
ATOM 1625 N N . LYS B 1 62 ? 11.969 -15.508 -2.355 1 95.69 62 LYS B N 1
ATOM 1626 C CA . LYS B 1 62 ? 13.164 -15.617 -3.188 1 95.69 62 LYS B CA 1
ATOM 1627 C C . LYS B 1 62 ? 12.812 -15.523 -4.668 1 95.69 62 LYS B C 1
ATOM 1629 O O . LYS B 1 62 ? 13.305 -16.312 -5.477 1 95.69 62 LYS B O 1
ATOM 1634 N N . LEU B 1 63 ? 11.961 -14.695 -4.945 1 95.62 63 LEU B N 1
ATOM 1635 C CA . LEU B 1 63 ? 11.633 -14.422 -6.34 1 95.62 63 LEU B CA 1
ATOM 1636 C C . LEU B 1 63 ? 12.672 -13.508 -6.977 1 95.62 63 LEU B C 1
ATOM 1638 O O . LEU B 1 63 ? 13.156 -12.57 -6.336 1 95.62 63 LEU B O 1
ATOM 1642 N N . PRO B 1 64 ? 12.992 -13.812 -8.227 1 94.94 64 PRO B N 1
ATOM 1643 C CA . PRO B 1 64 ? 13.742 -12.773 -8.938 1 94.94 64 PRO B CA 1
ATOM 1644 C C . PRO B 1 64 ? 13.055 -11.414 -8.883 1 94.94 64 PRO B C 1
ATOM 1646 O O . PRO B 1 64 ? 11.828 -11.328 -9.023 1 94.94 64 PRO B O 1
ATOM 1649 N N . ARG B 1 65 ? 13.828 -10.336 -8.781 1 92.56 65 ARG B N 1
ATOM 1650 C CA . ARG B 1 65 ? 13.273 -9.016 -8.516 1 92.56 65 ARG B CA 1
ATOM 1651 C C . ARG B 1 65 ? 12.531 -8.469 -9.734 1 92.56 65 ARG B C 1
ATOM 1653 O O . ARG B 1 65 ? 11.742 -7.535 -9.617 1 92.56 65 ARG B O 1
ATOM 1660 N N . ASP B 1 66 ? 12.766 -9.094 -10.914 1 90.88 66 ASP B N 1
ATOM 1661 C CA . ASP B 1 66 ? 12.117 -8.609 -12.133 1 90.88 66 ASP B CA 1
ATOM 1662 C C . ASP B 1 66 ? 11.016 -9.57 -12.586 1 90.88 66 ASP B C 1
ATOM 1664 O O . ASP B 1 66 ? 10.562 -9.5 -13.727 1 90.88 66 ASP B O 1
ATOM 1668 N N . LEU B 1 67 ? 10.688 -10.477 -11.711 1 93.94 67 LEU B N 1
ATOM 1669 C CA . LEU B 1 67 ? 9.586 -11.398 -11.969 1 93.94 67 LEU B CA 1
ATOM 1670 C C . LEU B 1 67 ? 8.258 -10.797 -11.531 1 93.94 67 LEU B C 1
ATOM 1672 O O . LEU B 1 67 ? 8.164 -10.227 -10.438 1 93.94 67 LEU B O 1
ATOM 1676 N N . PHE B 1 68 ? 7.234 -10.914 -12.391 1 95.19 68 PHE B N 1
ATOM 1677 C CA . PHE B 1 68 ? 5.93 -10.336 -12.086 1 95.19 68 PHE B CA 1
ATOM 1678 C C . PHE B 1 68 ? 4.82 -11.359 -12.312 1 95.19 68 PHE B C 1
ATOM 1680 O O . PHE B 1 68 ? 5.09 -12.547 -12.477 1 95.19 68 PHE B O 1
ATOM 1687 N N . GLU B 1 69 ? 3.594 -10.867 -12.242 1 96.44 69 GLU B N 1
ATOM 1688 C CA . GLU B 1 69 ? 2.428 -11.742 -12.312 1 96.44 69 GLU B CA 1
ATOM 1689 C C . GLU B 1 69 ? 2.383 -12.508 -13.633 1 96.44 69 GLU B C 1
ATOM 1691 O O . GLU B 1 69 ? 1.94 -13.656 -13.672 1 96.44 69 GLU B O 1
ATOM 1696 N N . ASP B 1 70 ? 2.889 -11.867 -14.68 1 95.5 70 ASP B N 1
ATOM 1697 C CA . ASP B 1 70 ? 2.83 -12.516 -15.984 1 95.5 70 ASP B CA 1
ATOM 1698 C C . ASP B 1 70 ? 3.615 -13.828 -15.984 1 95.5 70 ASP B C 1
ATOM 1700 O O . ASP B 1 70 ? 3.32 -14.734 -16.766 1 95.5 70 ASP B O 1
ATOM 1704 N N . GLU B 1 71 ? 4.566 -13.945 -15.141 1 96 71 GLU B N 1
ATOM 1705 C CA . GLU B 1 71 ? 5.355 -15.172 -15.016 1 96 71 GLU B CA 1
ATOM 1706 C C . GLU B 1 71 ? 4.887 -16.016 -13.836 1 96 71 GLU B C 1
ATOM 1708 O O . GLU B 1 71 ? 4.777 -17.234 -13.953 1 96 71 GLU B O 1
ATOM 1713 N N . LEU B 1 72 ? 4.535 -15.453 -12.758 1 97.19 72 LEU B N 1
ATOM 1714 C CA . LEU B 1 72 ? 4.207 -16.172 -11.531 1 97.19 72 LEU B CA 1
ATOM 1715 C C . LEU B 1 72 ? 2.844 -16.844 -11.641 1 97.19 72 LEU B C 1
ATOM 1717 O O . LEU B 1 72 ? 2.674 -17.984 -11.211 1 97.19 72 LEU B O 1
ATOM 1721 N N . VAL B 1 73 ? 1.912 -16.141 -12.211 1 98.12 73 VAL B N 1
ATOM 1722 C CA . VAL B 1 73 ? 0.541 -16.641 -12.227 1 98.12 73 VAL B CA 1
ATOM 1723 C C . VAL B 1 73 ? 0.465 -17.922 -13.055 1 98.12 73 VAL B C 1
ATOM 1725 O O . VAL B 1 73 ? -0.033 -18.953 -12.578 1 98.12 73 VAL B O 1
ATOM 1728 N N . PRO B 1 74 ? 1.001 -17.922 -14.273 1 97.69 74 PRO B N 1
ATOM 1729 C CA . PRO B 1 74 ? 0.969 -19.172 -15.031 1 97.69 74 PRO B CA 1
ATOM 1730 C C . PRO B 1 74 ? 1.673 -20.312 -14.312 1 97.69 74 PRO B C 1
ATOM 1732 O O . PRO B 1 74 ? 1.245 -21.469 -14.414 1 97.69 74 PRO B O 1
ATOM 1735 N N . LEU B 1 75 ? 2.701 -20.047 -13.664 1 97.19 75 LEU B N 1
ATOM 1736 C CA . LEU B 1 75 ? 3.406 -21.078 -12.906 1 97.19 75 LEU B CA 1
ATOM 1737 C C . LEU B 1 75 ? 2.518 -21.641 -11.797 1 97.19 75 LEU B C 1
ATOM 1739 O O . LEU B 1 75 ? 2.406 -22.859 -11.648 1 97.19 75 LEU B O 1
ATOM 1743 N N . CYS B 1 76 ? 1.868 -20.812 -11.039 1 98.19 76 CYS B N 1
ATOM 1744 C CA . CYS B 1 76 ? 1.003 -21.219 -9.945 1 98.19 76 CYS B CA 1
ATOM 1745 C C . CYS B 1 76 ? -0.211 -21.984 -10.461 1 98.19 76 CYS B C 1
ATOM 1747 O O . CYS B 1 76 ? -0.684 -22.922 -9.812 1 98.19 76 CYS B O 1
ATOM 1749 N N . GLU B 1 77 ? -0.644 -21.562 -11.617 1 98.44 77 GLU B N 1
ATOM 1750 C CA . GLU B 1 77 ? -1.832 -22.172 -12.203 1 98.44 77 GLU B CA 1
ATOM 1751 C C . GLU B 1 77 ? -1.595 -23.656 -12.531 1 98.44 77 GLU B C 1
ATOM 1753 O O . GLU B 1 77 ? -2.547 -24.422 -12.688 1 98.44 77 GLU B O 1
ATOM 1758 N N . LYS B 1 78 ? -0.364 -24.031 -12.641 1 98 78 LYS B N 1
ATOM 1759 C CA . LYS B 1 78 ? -0.032 -25.422 -12.883 1 98 78 LYS B CA 1
ATOM 1760 C C . LYS B 1 78 ? -0.381 -26.297 -11.68 1 98 78 LYS B C 1
ATOM 1762 O O . LYS B 1 78 ? -0.534 -27.516 -11.805 1 98 78 LYS B O 1
ATOM 1767 N N . PHE B 1 79 ? -0.586 -25.656 -10.555 1 97.88 79 PHE B N 1
ATOM 1768 C CA . PHE B 1 79 ? -0.678 -26.453 -9.336 1 97.88 79 PHE B CA 1
ATOM 1769 C C . PHE B 1 79 ? -2.025 -26.234 -8.656 1 97.88 79 PHE B C 1
ATOM 1771 O O . PHE B 1 79 ? -2.33 -26.891 -7.656 1 97.88 79 PHE B O 1
ATOM 1778 N N . GLY B 1 80 ? -2.824 -25.312 -9.148 1 98.06 80 GLY B N 1
ATOM 1779 C CA . GLY B 1 80 ? -4.145 -25.031 -8.609 1 98.06 80 GLY B CA 1
ATOM 1780 C C . GLY B 1 80 ? -4.781 -23.797 -9.211 1 98.06 80 GLY B C 1
ATOM 1781 O O . GLY B 1 80 ? -4.129 -23.031 -9.93 1 98.06 80 GLY B O 1
ATOM 1782 N N . LYS B 1 81 ? -6.07 -23.625 -8.906 1 98.19 81 LYS B N 1
ATOM 1783 C CA . LYS B 1 81 ? -6.781 -22.438 -9.344 1 98.19 81 LYS B CA 1
ATOM 1784 C C . LYS B 1 81 ? -6.438 -21.234 -8.461 1 98.19 81 LYS B C 1
ATOM 1786 O O . LYS B 1 81 ? -6.633 -21.281 -7.242 1 98.19 81 LYS B O 1
ATOM 1791 N N . VAL B 1 82 ? -6.02 -20.203 -9.102 1 98.69 82 VAL B N 1
ATOM 1792 C CA . VAL B 1 82 ? -5.555 -19.031 -8.375 1 98.69 82 VAL B CA 1
ATOM 1793 C C . VAL B 1 82 ? -6.734 -18.109 -8.078 1 98.69 82 VAL B C 1
ATOM 1795 O O . VAL B 1 82 ? -7.492 -17.75 -8.984 1 98.69 82 VAL B O 1
ATOM 1798 N N . TYR B 1 83 ? -6.875 -17.75 -6.859 1 98.5 83 TYR B N 1
ATOM 1799 C CA . TYR B 1 83 ? -7.883 -16.797 -6.43 1 98.5 83 TYR B CA 1
ATOM 1800 C C . TYR B 1 83 ? -7.336 -15.375 -6.473 1 98.5 83 TYR B C 1
ATOM 1802 O O . TYR B 1 83 ? -8.016 -14.453 -6.938 1 98.5 83 TYR B O 1
ATOM 1810 N N . GLU B 1 84 ? -6.094 -15.211 -6.062 1 97.88 84 GLU B N 1
ATOM 1811 C CA . GLU B 1 84 ? -5.457 -13.898 -5.941 1 97.88 84 GLU B CA 1
ATOM 1812 C C . GLU B 1 84 ? -3.943 -14.031 -5.828 1 97.88 84 GLU B C 1
ATOM 1814 O O . GLU B 1 84 ? -3.439 -14.992 -5.23 1 97.88 84 GLU B O 1
ATOM 1819 N N . VAL B 1 85 ? -3.232 -13.07 -6.336 1 97.25 85 VAL B N 1
ATOM 1820 C CA . VAL B 1 85 ? -1.8 -12.914 -6.098 1 97.25 85 VAL B CA 1
ATOM 1821 C C . VAL B 1 85 ? -1.51 -11.5 -5.598 1 97.25 85 VAL B C 1
ATOM 1823 O O . VAL B 1 85 ? -1.913 -10.516 -6.227 1 97.25 85 VAL B O 1
ATOM 1826 N N . ARG B 1 86 ? -0.853 -11.422 -4.5 1 94.56 86 ARG B N 1
ATOM 1827 C CA . ARG B 1 86 ? -0.368 -10.148 -3.998 1 94.56 86 ARG B CA 1
ATOM 1828 C C . ARG B 1 86 ? 1.155 -10.078 -4.035 1 94.56 86 ARG B C 1
ATOM 1830 O O . ARG B 1 86 ? 1.829 -10.719 -3.225 1 94.56 86 ARG B O 1
ATOM 1837 N N . MET B 1 87 ? 1.615 -9.312 -4.98 1 94.38 87 MET B N 1
ATOM 1838 C CA . MET B 1 87 ? 3.051 -9.086 -5.125 1 94.38 87 MET B CA 1
ATOM 1839 C C . MET B 1 87 ? 3.49 -7.859 -4.332 1 94.38 87 MET B C 1
ATOM 1841 O O . MET B 1 87 ? 2.902 -6.785 -4.465 1 94.38 87 MET B O 1
ATOM 1845 N N . MET B 1 88 ? 4.527 -8.039 -3.535 1 91.81 88 MET B N 1
ATOM 1846 C CA . MET B 1 88 ? 5.023 -6.902 -2.768 1 91.81 88 MET B CA 1
ATOM 1847 C C . MET B 1 88 ? 5.977 -6.055 -3.605 1 91.81 88 MET B C 1
ATOM 1849 O O . MET B 1 88 ? 6.957 -6.566 -4.148 1 91.81 88 MET B O 1
ATOM 1853 N N . MET B 1 89 ? 5.562 -4.844 -3.717 1 89.81 89 MET B N 1
ATOM 1854 C CA . MET B 1 89 ? 6.277 -3.945 -4.617 1 89.81 89 MET B CA 1
ATOM 1855 C C . MET B 1 89 ? 7.066 -2.902 -3.834 1 89.81 89 MET B C 1
ATOM 1857 O O . MET B 1 89 ? 6.621 -2.443 -2.781 1 89.81 89 MET B O 1
ATOM 1861 N N . ASP B 1 90 ? 8.273 -2.65 -4.449 1 82.81 90 ASP B N 1
ATOM 1862 C CA . ASP B 1 90 ? 8.953 -1.46 -3.945 1 82.81 90 ASP B CA 1
ATOM 1863 C C . ASP B 1 90 ? 8.5 -0.211 -4.699 1 82.81 90 ASP B C 1
ATOM 1865 O O . ASP B 1 90 ? 7.566 -0.266 -5.5 1 82.81 90 ASP B O 1
ATOM 1869 N N . PHE B 1 91 ? 9.086 0.904 -4.422 1 78.31 91 PHE B N 1
ATOM 1870 C CA . PHE B 1 91 ? 8.609 2.18 -4.945 1 78.31 91 PHE B CA 1
ATOM 1871 C C . PHE B 1 91 ? 9.188 2.447 -6.332 1 78.31 91 PHE B C 1
ATOM 1873 O O . PHE B 1 91 ? 8.766 3.381 -7.016 1 78.31 91 PHE B O 1
ATOM 1880 N N . ASN B 1 92 ? 10.141 1.619 -6.73 1 76.69 92 ASN B N 1
ATOM 1881 C CA . ASN B 1 92 ? 10.75 1.767 -8.047 1 76.69 92 ASN B CA 1
ATOM 1882 C C . ASN B 1 92 ? 10.055 0.894 -9.086 1 76.69 92 ASN B C 1
ATOM 1884 O O . ASN B 1 92 ? 10.445 0.881 -10.258 1 76.69 92 ASN B O 1
ATOM 1888 N N . GLY B 1 93 ? 9.094 0.158 -8.648 1 79.88 93 GLY B N 1
ATOM 1889 C CA . GLY B 1 93 ? 8.367 -0.692 -9.57 1 79.88 93 GLY B CA 1
ATOM 1890 C C . GLY B 1 93 ? 8.906 -2.107 -9.641 1 79.88 93 GLY B C 1
ATOM 1891 O O . GLY B 1 93 ? 8.484 -2.902 -10.484 1 79.88 93 GLY B O 1
ATOM 1892 N N . ASN B 1 94 ? 9.859 -2.4 -8.852 1 87.75 94 ASN B N 1
ATOM 1893 C CA . ASN B 1 94 ? 10.32 -3.777 -8.711 1 87.75 94 ASN B CA 1
ATOM 1894 C C . ASN B 1 94 ? 9.57 -4.512 -7.598 1 87.75 94 ASN B C 1
ATOM 1896 O O . ASN B 1 94 ? 9.023 -3.881 -6.691 1 87.75 94 ASN B O 1
ATOM 1900 N N . ASN B 1 95 ? 9.547 -5.805 -7.828 1 89.94 95 ASN B N 1
ATOM 1901 C CA . ASN B 1 95 ? 9.008 -6.566 -6.707 1 89.94 95 ASN B CA 1
ATOM 1902 C C . ASN B 1 95 ? 10.031 -6.707 -5.582 1 89.94 95 ASN B C 1
ATOM 1904 O O . ASN B 1 95 ? 11.227 -6.512 -5.797 1 89.94 95 ASN B O 1
ATOM 1908 N N . ARG B 1 96 ? 9.617 -7.035 -4.375 1 91.81 96 ARG B N 1
ATOM 1909 C CA . ARG B 1 96 ? 10.477 -7.113 -3.199 1 91.81 96 ARG B CA 1
ATOM 1910 C C . ARG B 1 96 ? 10.961 -8.539 -2.969 1 91.81 96 ARG B C 1
ATOM 1912 O O . ARG B 1 96 ? 11.461 -8.867 -1.889 1 91.81 96 ARG B O 1
ATOM 1919 N N . GLY B 1 97 ? 10.734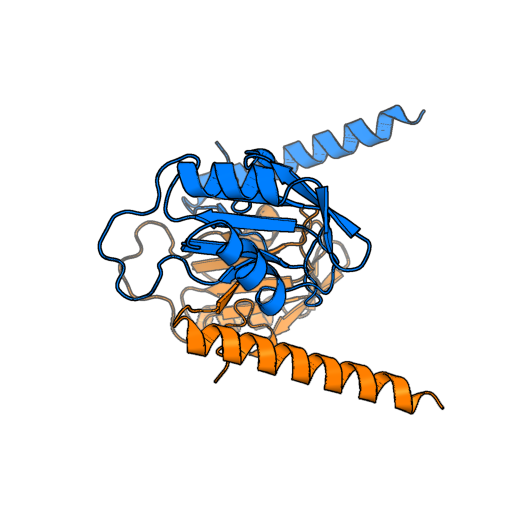 -9.477 -3.949 1 93.94 97 GLY B N 1
ATOM 1920 C CA . GLY B 1 97 ? 11.281 -10.812 -3.873 1 93.94 97 GLY B CA 1
ATOM 1921 C C . GLY B 1 97 ? 10.328 -11.82 -3.25 1 93.94 97 GLY B C 1
ATOM 1922 O O . GLY B 1 97 ? 10.711 -12.961 -2.984 1 93.94 97 GLY B O 1
ATOM 1923 N N . TYR B 1 98 ? 9.109 -11.352 -3.002 1 94.75 98 TYR B N 1
ATOM 1924 C CA . TYR B 1 98 ? 8.156 -12.305 -2.451 1 94.75 98 TYR B CA 1
ATOM 1925 C C . TYR B 1 98 ? 6.727 -11.906 -2.781 1 94.75 98 TYR B C 1
ATOM 1927 O O . TYR B 1 98 ? 6.484 -10.789 -3.244 1 94.75 98 TYR B O 1
ATOM 1935 N N . ALA B 1 99 ? 5.82 -12.859 -2.625 1 95.62 99 ALA B N 1
ATOM 1936 C CA . ALA B 1 99 ? 4.398 -12.703 -2.92 1 95.62 99 ALA B CA 1
ATOM 1937 C C . ALA B 1 99 ? 3.551 -13.617 -2.041 1 95.62 99 ALA B C 1
ATOM 1939 O O . ALA B 1 99 ? 4.078 -14.523 -1.39 1 95.62 99 ALA B O 1
ATOM 1940 N N . PHE B 1 100 ? 2.336 -13.281 -1.986 1 95.69 100 PHE B N 1
ATOM 1941 C CA . PHE B 1 100 ? 1.314 -14.148 -1.41 1 95.69 100 PHE B CA 1
ATOM 1942 C C . PHE B 1 100 ? 0.343 -14.625 -2.482 1 95.69 100 PHE B C 1
ATOM 1944 O O . PHE B 1 100 ? -0.183 -13.82 -3.254 1 95.69 100 PHE B O 1
ATOM 1951 N N . VAL B 1 101 ? 0.128 -15.898 -2.494 1 97.62 101 VAL B N 1
ATOM 1952 C CA . VAL B 1 101 ? -0.772 -16.484 -3.482 1 97.62 101 VAL B CA 1
ATOM 1953 C C . VAL B 1 101 ? -1.907 -17.219 -2.773 1 97.62 101 VAL B C 1
ATOM 1955 O O . VAL B 1 101 ? -1.663 -18.094 -1.932 1 97.62 101 VAL B O 1
ATOM 1958 N N . THR B 1 102 ? -3.082 -16.828 -3.094 1 98.06 102 THR B N 1
ATOM 1959 C CA . THR B 1 102 ? -4.273 -17.484 -2.562 1 98.06 102 THR B CA 1
ATOM 1960 C C . THR B 1 102 ? -4.93 -18.359 -3.625 1 98.06 102 THR B C 1
ATOM 1962 O O . THR B 1 102 ? -5.191 -17.906 -4.742 1 98.06 102 THR B O 1
ATOM 1965 N N . PHE B 1 103 ? -5.156 -19.609 -3.27 1 98.62 103 PHE B N 1
ATOM 1966 C CA . PHE B 1 103 ? -5.809 -20.562 -4.156 1 98.62 103 PHE B CA 1
ATOM 1967 C C . PHE B 1 103 ? -7.273 -20.75 -3.775 1 98.62 103 PHE B C 1
ATOM 1969 O O . PHE B 1 103 ? -7.723 -20.234 -2.746 1 98.62 103 PHE B O 1
ATOM 1976 N N . HIS B 1 104 ? -7.996 -21.453 -4.629 1 98.25 104 HIS B N 1
ATOM 1977 C CA . HIS B 1 104 ? -9.422 -21.656 -4.395 1 98.25 104 HIS B CA 1
ATOM 1978 C C . HIS B 1 104 ? -9.656 -22.5 -3.145 1 98.25 104 HIS B C 1
ATOM 1980 O O . HIS B 1 104 ? -10.648 -22.312 -2.441 1 98.25 104 HIS B O 1
ATOM 1986 N N . THR B 1 105 ? -8.688 -23.438 -2.934 1 98.12 105 THR B N 1
ATOM 1987 C CA . THR B 1 105 ? -8.883 -24.344 -1.806 1 98.12 105 THR B CA 1
ATOM 1988 C C . THR B 1 105 ? -7.57 -24.547 -1.046 1 98.12 105 THR B C 1
ATOM 1990 O O . THR B 1 105 ? -6.488 -24.328 -1.59 1 98.12 105 THR B O 1
ATOM 1993 N N . LYS B 1 106 ? -7.75 -25.016 0.195 1 98.12 106 LYS B N 1
ATOM 1994 C CA . LYS B 1 106 ? -6.605 -25.344 1.04 1 98.12 106 LYS B CA 1
ATOM 1995 C C . LYS B 1 106 ? -5.777 -26.469 0.427 1 98.12 106 LYS B C 1
ATOM 1997 O O . LYS B 1 106 ? -4.547 -26.484 0.535 1 98.12 106 LYS B O 1
ATOM 2002 N N . GLN B 1 107 ? -6.41 -27.391 -0.227 1 98.56 107 GLN B N 1
ATOM 2003 C CA . GLN B 1 107 ? -5.723 -28.516 -0.854 1 98.56 107 GLN B CA 1
ATOM 2004 C C . GLN B 1 107 ? -4.852 -28.047 -2.018 1 98.56 107 GLN B C 1
ATOM 2006 O O . GLN B 1 107 ? -3.719 -28.5 -2.178 1 98.56 107 GLN B O 1
ATOM 2011 N N . GLU B 1 108 ? -5.359 -27.125 -2.799 1 98.75 108 GLU B N 1
ATOM 2012 C CA . GLU B 1 108 ? -4.586 -26.578 -3.904 1 98.75 108 GLU B CA 1
ATOM 2013 C C . GLU B 1 108 ? -3.367 -25.812 -3.396 1 98.75 108 GLU B C 1
ATOM 2015 O O . GLU B 1 108 ? -2.287 -25.891 -3.986 1 98.75 108 GLU B O 1
ATOM 2020 N N . ALA B 1 109 ? -3.551 -25.078 -2.32 1 98.62 109 ALA B N 1
ATOM 2021 C CA . ALA B 1 109 ? -2.439 -24.359 -1.712 1 98.62 109 ALA B CA 1
ATOM 2022 C C . ALA B 1 109 ? -1.351 -25.312 -1.237 1 98.62 109 ALA B C 1
ATOM 2024 O O . ALA B 1 109 ? -0.162 -25.078 -1.467 1 98.62 109 ALA B O 1
ATOM 2025 N N . LYS B 1 110 ? -1.748 -26.344 -0.606 1 98.19 110 LYS B N 1
ATOM 2026 C CA . LYS B 1 110 ? -0.8 -27.344 -0.125 1 98.19 110 LYS B CA 1
ATOM 2027 C C . LYS B 1 110 ? -0.028 -27.969 -1.283 1 98.19 110 LYS B C 1
ATOM 2029 O O . LYS B 1 110 ? 1.19 -28.141 -1.204 1 98.19 110 LYS B O 1
ATOM 2034 N N . THR B 1 111 ? -0.712 -28.312 -2.287 1 98.38 111 THR B N 1
ATOM 2035 C CA . THR B 1 111 ? -0.089 -28.891 -3.475 1 98.38 111 THR B CA 1
ATOM 2036 C C . THR B 1 111 ? 0.907 -27.906 -4.09 1 98.38 111 THR B C 1
ATOM 2038 O O . THR B 1 111 ? 2.033 -28.281 -4.418 1 98.38 111 THR B O 1
ATOM 2041 N N . ALA B 1 112 ? 0.432 -26.703 -4.211 1 98.38 112 ALA B N 1
ATOM 2042 C CA . ALA B 1 112 ? 1.291 -25.688 -4.797 1 98.38 112 ALA B CA 1
ATOM 2043 C C . ALA B 1 112 ? 2.553 -25.484 -3.965 1 98.38 112 ALA B C 1
ATOM 2045 O O . ALA B 1 112 ? 3.646 -25.312 -4.512 1 98.38 112 ALA B O 1
ATOM 2046 N N . MET B 1 113 ? 2.332 -25.422 -2.684 1 97.94 113 MET B N 1
ATOM 2047 C CA . MET B 1 113 ? 3.469 -25.219 -1.79 1 97.94 113 MET B CA 1
ATOM 2048 C C . MET B 1 113 ? 4.504 -26.328 -1.976 1 97.94 113 MET B C 1
ATOM 2050 O O . MET B 1 113 ? 5.703 -26.062 -2.059 1 97.94 113 MET B O 1
ATOM 2054 N N . LYS B 1 114 ? 4.074 -27.531 -2.059 1 97.25 114 LYS B N 1
ATOM 2055 C CA . LYS B 1 114 ? 4.961 -28.672 -2.246 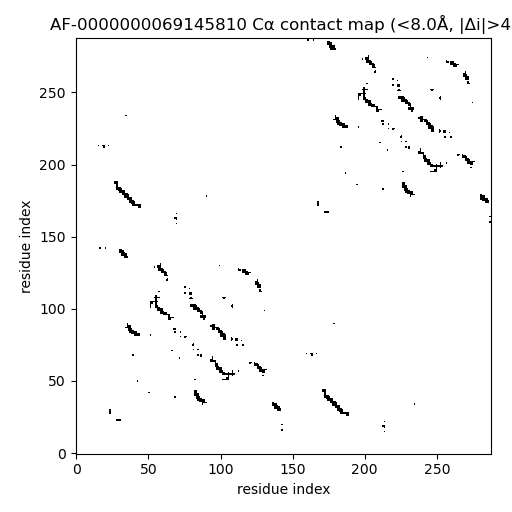1 97.25 114 LYS B CA 1
ATOM 2056 C C . LYS B 1 114 ? 5.672 -28.594 -3.594 1 97.25 114 LYS B C 1
ATOM 2058 O O . LYS B 1 114 ? 6.883 -28.812 -3.674 1 97.25 114 LYS B O 1
ATOM 2063 N N . GLN B 1 115 ? 5.02 -28.266 -4.602 1 97.31 115 GLN B N 1
ATOM 2064 C CA . GLN B 1 115 ? 5.555 -28.328 -5.961 1 97.31 115 GLN B CA 1
ATOM 2065 C C . GLN B 1 115 ? 6.473 -27.141 -6.238 1 97.31 115 GLN B C 1
ATOM 2067 O O . GLN B 1 115 ? 7.449 -27.266 -6.98 1 97.31 115 GLN B O 1
ATOM 2072 N N . LEU B 1 116 ? 6.125 -26.016 -5.641 1 96.44 116 LEU B N 1
ATOM 2073 C CA . LEU B 1 116 ? 6.875 -24.781 -5.906 1 96.44 116 LEU B CA 1
ATOM 2074 C C . LEU B 1 116 ? 8.102 -24.688 -5 1 96.44 116 LEU B C 1
ATOM 2076 O O . LEU B 1 116 ? 9.031 -23.938 -5.289 1 96.44 116 LEU B O 1
ATOM 2080 N N . ASN B 1 117 ? 7.965 -25.438 -3.953 1 95.81 117 ASN B N 1
ATOM 2081 C CA . ASN B 1 117 ? 9.086 -25.344 -3.023 1 95.81 117 ASN B CA 1
ATOM 2082 C C . ASN B 1 117 ? 10.359 -25.906 -3.633 1 95.81 117 ASN B C 1
ATOM 2084 O O . ASN B 1 117 ? 10.367 -27.031 -4.137 1 95.81 117 ASN B O 1
ATOM 2088 N N . ASN B 1 118 ? 11.438 -25.094 -3.699 1 92.81 118 ASN B N 1
ATOM 2089 C CA . ASN B 1 118 ? 12.734 -25.422 -4.293 1 92.81 118 ASN B CA 1
ATOM 2090 C C . ASN B 1 118 ? 12.648 -25.484 -5.816 1 92.81 118 ASN B C 1
ATOM 2092 O O . ASN B 1 118 ? 13.438 -26.172 -6.461 1 92.81 118 ASN B O 1
ATOM 2096 N N . TYR B 1 119 ? 11.68 -24.922 -6.297 1 93.38 119 TYR B N 1
ATOM 2097 C CA . TYR B 1 119 ? 11.547 -24.766 -7.742 1 93.38 119 TYR B CA 1
ATOM 2098 C C . TYR B 1 119 ? 12.523 -23.734 -8.273 1 93.38 119 TYR B C 1
ATOM 2100 O O . TYR B 1 119 ? 12.727 -22.688 -7.648 1 93.38 119 TYR B O 1
ATOM 2108 N N . GLU B 1 120 ? 13.117 -23.984 -9.367 1 93.19 120 GLU B N 1
ATOM 2109 C CA . GLU B 1 120 ? 14.078 -23.047 -9.938 1 93.19 120 GLU B CA 1
ATOM 2110 C C . GLU B 1 120 ? 13.422 -22.156 -10.984 1 93.19 120 GLU B C 1
ATOM 2112 O O . GLU B 1 120 ? 12.797 -22.641 -11.93 1 93.19 120 GLU B O 1
ATOM 2117 N N . ILE B 1 121 ? 13.5 -20.828 -10.773 1 91.62 121 ILE B N 1
ATOM 2118 C CA . ILE B 1 121 ? 13.094 -19.828 -11.758 1 91.62 121 ILE B CA 1
ATOM 2119 C C . ILE B 1 121 ? 14.305 -18.984 -12.164 1 91.62 121 ILE B C 1
ATOM 2121 O O . ILE B 1 121 ? 14.852 -18.234 -11.352 1 91.62 121 ILE B O 1
ATOM 2125 N N . ARG B 1 122 ? 14.797 -18.828 -13.391 1 89.62 122 ARG B N 1
ATOM 2126 C CA . ARG B 1 122 ? 15.875 -18 -13.93 1 89.62 122 ARG B CA 1
ATOM 2127 C C . ARG B 1 122 ? 17.125 -18.109 -13.062 1 89.62 122 ARG B C 1
ATOM 2129 O O . ARG B 1 122 ? 17.719 -17.094 -12.695 1 89.62 122 ARG B O 1
ATOM 2136 N N . PHE B 1 123 ? 17.391 -19.156 -12.32 1 87.75 123 PHE B N 1
ATOM 2137 C CA . PHE B 1 123 ? 18.594 -19.484 -11.57 1 87.75 123 PHE B CA 1
ATOM 2138 C C . PHE B 1 123 ? 18.406 -19.188 -10.086 1 87.75 123 PHE B C 1
ATOM 2140 O O . PHE B 1 123 ? 19.359 -19.188 -9.312 1 87.75 123 PHE B O 1
ATOM 2147 N N . VAL B 1 124 ? 17.25 -18.891 -9.766 1 92.62 124 VAL B N 1
ATOM 2148 C CA . VAL B 1 124 ? 16.922 -18.672 -8.367 1 92.62 124 VAL B CA 1
ATOM 2149 C C . VAL B 1 124 ? 15.992 -19.781 -7.863 1 92.62 124 VAL B C 1
ATOM 2151 O O . VAL B 1 124 ? 15.086 -20.203 -8.578 1 92.62 124 VAL B O 1
ATOM 2154 N N . VAL B 1 125 ? 16.281 -20.266 -6.699 1 93.94 125 VAL B N 1
ATOM 2155 C CA . VAL B 1 125 ? 15.469 -21.312 -6.102 1 93.94 125 VAL B CA 1
ATOM 2156 C C . VAL B 1 125 ? 14.406 -20.688 -5.195 1 93.94 125 VAL B C 1
ATOM 2158 O O . VAL B 1 125 ? 14.734 -20.094 -4.168 1 93.94 125 VAL B O 1
ATOM 2161 N N . VAL B 1 126 ? 13.203 -20.906 -5.555 1 94.5 126 VAL B N 1
ATOM 2162 C CA . VAL B 1 126 ? 12.047 -20.344 -4.875 1 94.5 126 VAL B CA 1
ATOM 2163 C C . VAL B 1 126 ? 11.742 -21.141 -3.613 1 94.5 126 VAL B C 1
ATOM 2165 O O . VAL B 1 126 ? 11.93 -22.359 -3.584 1 94.5 126 VAL B O 1
ATOM 2168 N N . MET B 1 127 ? 11.328 -20.406 -2.605 1 95.88 127 MET B N 1
ATOM 2169 C CA . MET B 1 127 ? 10.898 -21.031 -1.358 1 95.88 127 MET B CA 1
ATOM 2170 C C . MET B 1 127 ? 9.453 -20.688 -1.04 1 95.88 127 MET B C 1
ATOM 2172 O O . MET B 1 127 ? 9.008 -19.562 -1.3 1 95.88 127 MET B O 1
ATOM 2176 N N . THR B 1 128 ? 8.711 -21.656 -0.505 1 96.88 128 THR B N 1
ATOM 2177 C CA . THR B 1 128 ? 7.328 -21.422 -0.124 1 96.88 128 THR B CA 1
ATOM 2178 C C . THR B 1 128 ? 7.094 -21.797 1.336 1 96.88 128 THR B C 1
ATOM 2180 O O . THR B 1 128 ? 7.82 -22.625 1.892 1 96.88 128 THR B O 1
ATOM 2183 N N . SER B 1 129 ? 6.176 -21.141 1.99 1 94.88 129 SER B N 1
ATOM 2184 C CA . SER B 1 129 ? 5.734 -21.438 3.35 1 94.88 129 SER B CA 1
ATOM 2185 C C . SER B 1 129 ? 4.316 -20.922 3.594 1 94.88 129 SER B C 1
ATOM 2187 O O . SER B 1 129 ? 3.768 -20.172 2.781 1 94.88 129 SER B O 1
ATOM 2189 N N . PRO B 1 130 ? 3.703 -21.422 4.691 1 92.81 130 PRO B N 1
ATOM 2190 C CA . PRO B 1 130 ? 2.523 -20.672 5.133 1 92.81 130 PRO B CA 1
ATOM 2191 C C . PRO B 1 130 ? 2.832 -19.203 5.426 1 92.81 130 PRO B C 1
ATOM 2193 O O . PRO B 1 130 ? 3.963 -18.875 5.781 1 92.81 130 PRO B O 1
ATOM 2196 N N . PRO B 1 131 ? 1.825 -18.359 5.129 1 90.25 131 PRO B N 1
ATOM 2197 C CA . PRO B 1 131 ? 2.072 -16.969 5.48 1 90.25 131 PRO B CA 1
ATOM 2198 C C . PRO B 1 131 ? 2.334 -16.766 6.973 1 90.25 131 PRO B C 1
ATOM 2200 O O . PRO B 1 131 ? 1.754 -17.469 7.801 1 90.25 131 PRO B O 1
ATOM 2203 N N . ARG B 1 132 ? 3.367 -15.953 7.293 1 77.62 132 ARG B N 1
ATOM 2204 C CA . ARG B 1 132 ? 3.625 -15.609 8.688 1 77.62 132 ARG B CA 1
ATOM 2205 C C . ARG B 1 132 ? 3 -14.266 9.047 1 77.62 132 ARG B C 1
ATOM 2207 O O . ARG B 1 132 ? 2.891 -13.383 8.203 1 77.62 132 ARG B O 1
ATOM 2214 N N . PRO B 1 133 ? 2.424 -14.25 10.289 1 56.19 133 PRO B N 1
ATOM 2215 C CA . PRO B 1 133 ? 1.755 -13.031 10.758 1 56.19 133 PRO B CA 1
ATOM 2216 C C . PRO B 1 133 ? 2.57 -11.766 10.484 1 56.19 133 PRO B C 1
ATOM 2218 O O . PRO B 1 133 ? 2 -10.703 10.242 1 56.19 133 PRO B O 1
ATOM 2221 N N . MET B 1 134 ? 3.873 -11.875 10.844 1 47.41 134 MET B N 1
ATOM 2222 C CA . MET B 1 134 ? 4.672 -10.656 10.766 1 47.41 134 MET B CA 1
ATOM 2223 C C . MET B 1 134 ? 4.594 -10.039 9.375 1 47.41 134 MET B C 1
ATOM 2225 O O . MET B 1 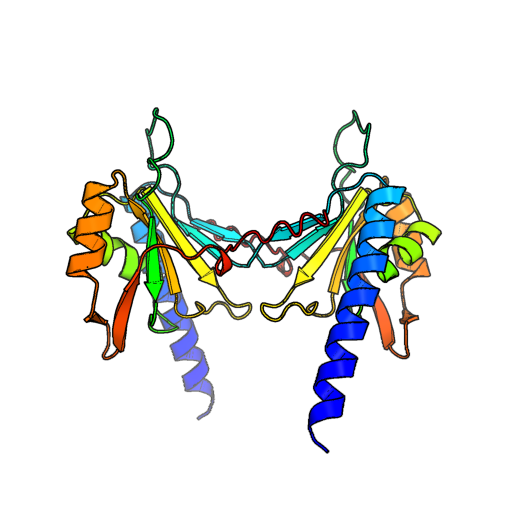134 ? 4.918 -8.867 9.195 1 47.41 134 MET B O 1
ATOM 2229 N N . HIS B 1 135 ? 4.449 -11.008 8.547 1 46.31 135 HIS B N 1
ATOM 2230 C CA . HIS B 1 135 ? 4.551 -10.492 7.184 1 46.31 135 HIS B CA 1
ATOM 2231 C C . HIS B 1 135 ? 3.352 -9.617 6.84 1 46.31 135 HIS B C 1
ATOM 2233 O O . HIS B 1 135 ? 3.164 -9.242 5.68 1 46.31 135 HIS B O 1
ATOM 2239 N N . LEU B 1 136 ? 2.482 -9.609 7.844 1 41.75 136 LEU B N 1
ATOM 2240 C CA . LEU B 1 136 ? 1.213 -8.945 7.578 1 41.75 136 LEU B CA 1
ATOM 2241 C C . LEU B 1 136 ? 1.44 -7.523 7.082 1 41.75 136 LEU B C 1
ATOM 2243 O O . LEU B 1 136 ? 2.168 -6.75 7.711 1 41.75 136 LEU B O 1
ATOM 2247 N N . THR B 1 137 ? 1.423 -7.32 5.898 1 41.72 137 THR B N 1
ATOM 2248 C CA . THR B 1 137 ? 1.337 -6.094 5.113 1 41.72 137 THR B CA 1
ATOM 2249 C C . THR B 1 137 ? 0.596 -5.00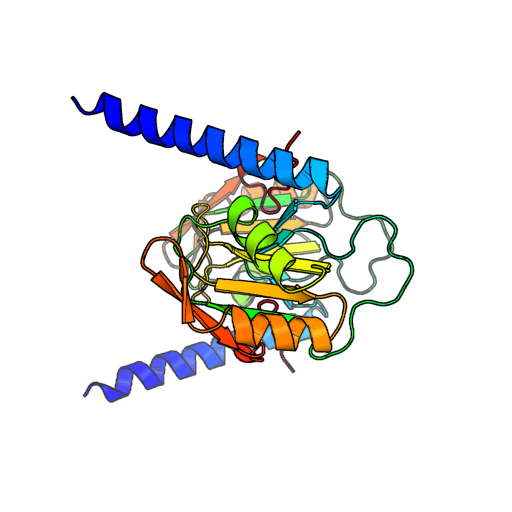8 5.887 1 41.72 137 THR B C 1
ATOM 2251 O O . THR B 1 137 ? 0.984 -3.838 5.848 1 41.72 137 THR B O 1
ATOM 2254 N N . PHE B 1 138 ? -0.687 -5.375 6.277 1 41.34 138 PHE B N 1
ATOM 2255 C CA . PHE B 1 138 ? -1.464 -4.27 6.82 1 41.34 138 PHE B CA 1
ATOM 2256 C C . PHE B 1 138 ? -1.148 -4.059 8.297 1 41.34 138 PHE B C 1
ATOM 2258 O O . PHE B 1 138 ? -1.38 -4.949 9.117 1 41.34 138 PHE B O 1
ATOM 2265 N N . THR B 1 139 ? 0.047 -3.791 8.578 1 36.56 139 THR B N 1
ATOM 2266 C CA . THR B 1 139 ? 0.178 -3.617 10.023 1 36.56 139 THR B CA 1
ATOM 2267 C C . THR B 1 139 ? -0.833 -2.596 10.531 1 36.56 139 THR B C 1
ATOM 2269 O O . THR B 1 139 ? -0.839 -1.444 10.094 1 36.56 139 THR B O 1
ATOM 2272 N N . HIS B 1 140 ? -2.107 -3.059 10.633 1 35.22 140 HIS B N 1
ATOM 2273 C CA . HIS B 1 140 ? -2.936 -2.221 11.492 1 35.22 140 HIS B CA 1
ATOM 2274 C C . HIS B 1 140 ? -2.197 -1.848 12.773 1 35.22 140 HIS B C 1
ATOM 2276 O O . HIS B 1 140 ? -1.696 -2.723 13.484 1 35.22 140 HIS B O 1
ATOM 2282 N N . LEU B 1 141 ? -1.372 -1.081 12.766 1 34.91 141 LEU B N 1
ATOM 2283 C CA . LEU B 1 141 ? -0.986 -0.636 14.094 1 34.91 141 LEU B CA 1
ATOM 2284 C C . LEU B 1 141 ? -2.217 -0.357 14.953 1 34.91 141 LEU B C 1
ATOM 2286 O O . LEU B 1 141 ? -2.936 0.615 14.719 1 34.91 141 LEU B O 1
ATOM 2290 N N . THR B 1 142 ? -3.049 -1.363 15.141 1 29.3 142 THR B N 1
ATOM 2291 C CA . THR B 1 142 ? -3.986 -1.132 16.234 1 29.3 142 THR B CA 1
ATOM 2292 C C . THR B 1 142 ? -3.248 -0.708 17.5 1 29.3 142 THR B C 1
ATOM 2294 O O . THR B 1 142 ? -2.408 -1.452 18.016 1 29.3 142 THR B O 1
ATOM 2297 N N . LEU B 1 143 ? -2.869 0.477 17.609 1 29.73 143 LEU B N 1
ATOM 2298 C CA . LEU B 1 143 ? -2.447 0.965 18.922 1 29.73 143 LEU B CA 1
ATOM 2299 C C . LEU B 1 143 ? -3.43 0.534 20 1 29.73 143 LEU B C 1
ATOM 2301 O O . LEU B 1 143 ? -4.586 0.956 20 1 29.73 143 LEU B O 1
ATOM 2305 N N . HIS B 1 144 ? -3.582 -0.77 20.234 1 24.19 144 HIS B N 1
ATOM 2306 C CA . HIS B 1 144 ? -4.188 -1.099 21.516 1 24.19 144 HIS B CA 1
ATOM 2307 C C . HIS B 1 144 ? -3.357 -0.556 22.672 1 24.19 144 HIS B C 1
ATOM 2309 O O . HIS B 1 144 ? -2.129 -0.492 22.594 1 24.19 144 HIS B O 1
#

Nearest PDB struct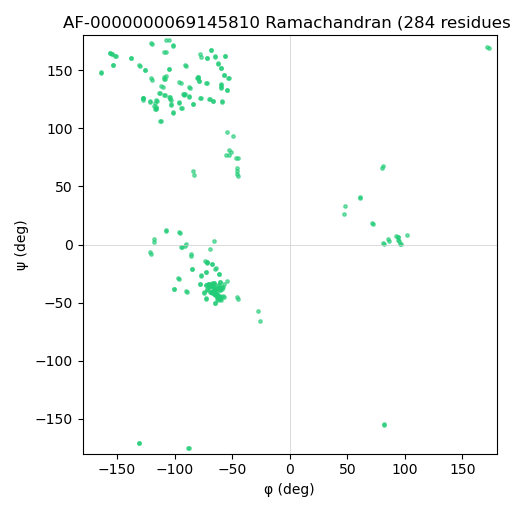ures (foldseek):
  7q4l-assembly1_A  TM=6.753E-01  e=4.529E-11  Homo sapiens
  2do4-assembly1_A  TM=9.231E-01  e=6.099E-07  Homo sapiens
  3ulh-assembly1_A-2  TM=9.134E-01  e=4.871E-06  Homo sapiens
  2mzq-assembly1_A  TM=8.206E-01  e=7.570E-06  Saccharomyces cerevisiae S288C
  7znj-assembly1_N  TM=8.230E-01  e=1.334E-05  Homo sapiens

pLDDT: mean 85.01, std 19.69, range [24.19, 98.75]

Foldseek 3Di:
DVPPVVVVVVVVVVVVLVVVVVVCVVVVDFDKDAAAKDKDAQAPPPDDDDAEDPQQKKKKFQADFADDCVPVVVLLVVQAAWGMKIFGDDPVGTTPGMIMTGGNYNVSSVRSQVVQAQDDDPRTGMHMDHDDVVVPRIPRPPSD/DVVVVVVVVVVVVVVVLVVVVVVCVVVVDFDKAAAAKDKDAQAPPPDDDDAEDPQQKKKKFQADFADDCVPVVVLLVVQAAWGMKIFGDDPVGTTPGMIMTGGNYNVSSVRSQVVQAQDDDPRTGMHMDHDDPVVPRTPRCPSD

Organism: Gadus morhua (NCBI:txid8049)

Radius of gyration: 21.67 Å; Cα contacts (8 Å, |Δi|>4): 527; chains: 2; bounding box: 52×58×51 Å

Solvent-accessible surface area (backbone atoms only — not comparable to full-atom values): 15202 Å² total; per-residue (Å²): 132,76,68,60,61,62,57,53,56,54,48,52,50,48,51,52,49,51,45,38,44,50,47,32,66,73,60,59,35,52,55,41,33,38,47,25,26,33,34,38,37,69,64,45,70,88,67,83,70,78,78,56,55,88,64,6,46,32,27,38,32,56,40,59,46,86,58,49,64,61,58,49,48,63,58,51,49,76,42,30,58,70,29,26,36,38,37,30,38,48,95,85,75,35,39,69,22,37,32,38,42,28,21,62,35,41,67,32,25,52,47,31,41,62,66,45,38,67,30,75,54,98,89,31,61,21,42,50,43,72,66,56,76,84,67,46,49,59,42,56,54,69,77,120,132,76,70,61,60,60,53,53,54,52,49,52,50,48,50,52,48,50,44,39,42,52,50,32,66,74,61,59,34,51,54,42,32,39,47,25,28,32,33,38,38,67,64,47,69,87,68,83,70,77,78,54,55,88,65,6,44,31,27,38,32,56,41,58,48,86,57,48,63,61,57,50,47,63,58,51,49,74,41,31,58,70,28,26,36,40,36,31,37,49,94,85,73,36,38,69,21,36,33,39,41,28,20,62,33,43,66,32,27,52,47,31,42,62,66,44,38,68,30,74,55,100,88,31,61,22,42,49,44,72,66,56,77,82,68,46,48,56,43,55,56,69,75,119